Protein AF-A0A2V3IGH1-F1 (afdb_monomer)

Radius of gyration: 27.24 Å; Cα contacts (8 Å, |Δi|>4): 738; chains: 1; bounding box: 98×68×63 Å

Sequence (362 aa):
MTSRFFLVTVLAVISTVAFGRTQSPPACQIKHVCYILDQSGSINDNEYDLEQNFVKKIARIIESTSVTDPFNSAVAFSRNVRIIQLPTNNLKTFEDAVSEEERFRSTTRISLGLSECQRILEGKQGSRTMVLLTDGVPDSDDLSQTINAAEDIKNAGIGIVAVGIGISKGKGVDLLRQLVREPEFYIDTRFDDLDSKIQVVAN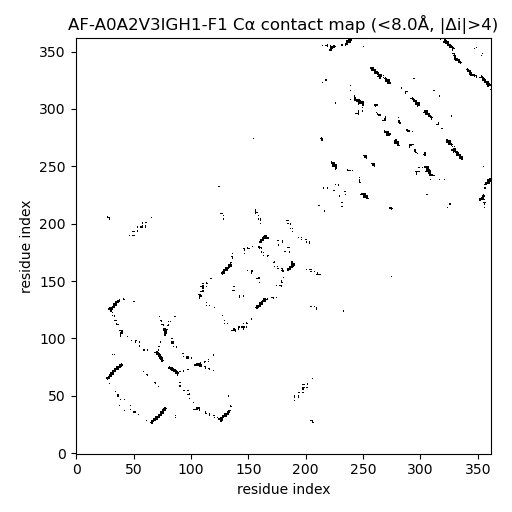AICNITLVKTECEKAYNKCLFKFSGIDDFNNAIFSIAGEPDKSMTPQVVPKATTYSLGTLNTNNVVPEFIEENQVSLITEFGSQRFTPTHFKPYWISEERGSGVGHQTFQGNQLELANDKCVRLYFTSFQEISQNGQVVNRNNVPTSEHKCVVFRTKLQ

Nearest PDB structures (foldseek):
  8ft6-assembly1_A  TM=8.959E-01  e=8.921E-11  Homo sapiens
  6tnj-assembly1_A  TM=8.182E-01  e=2.459E-08  Porphyromonas gingivalis ATCC 33277
  6to1-assembly1_A  TM=4.123E-01  e=7.927E-08  Porphyromonas gingivalis ATCC 33277
  9fa7-assembly1_B  TM=3.805E-01  e=1.663E-06  Homo sapiens
  6sn1-assembly1_B  TM=3.917E-01  e=4.499E-06  Homo sapiens

pLDDT: mean 87.92, std 14.76, range [33.81, 98.75]

Organism: NCBI:txid448386

Structure (mmCIF, N/CA/C/O backbone):
data_AF-A0A2V3IGH1-F1
#
_entry.id   AF-A0A2V3IGH1-F1
#
loop_
_atom_site.group_PDB
_atom_site.id
_atom_site.type_symbol
_atom_site.label_atom_id
_atom_site.label_alt_id
_atom_site.label_comp_id
_atom_site.label_asym_id
_atom_site.label_entity_id
_atom_site.label_seq_id
_atom_site.pdbx_PDB_ins_code
_atom_site.Cartn_x
_atom_site.Cartn_y
_atom_site.Cartn_z
_atom_site.occupancy
_atom_site.B_iso_or_equiv
_atom_site.auth_seq_id
_atom_site.auth_comp_id
_atom_site.auth_asym_id
_atom_site.auth_atom_id
_atom_site.pdbx_PDB_model_num
ATOM 1 N N . MET A 1 1 ? -73.323 -50.634 -9.663 1.00 40.25 1 MET A N 1
ATOM 2 C CA . MET A 1 1 ? -72.066 -50.452 -10.420 1.00 40.25 1 MET A CA 1
ATOM 3 C C . MET A 1 1 ? -71.207 -49.449 -9.677 1.00 40.25 1 MET A C 1
ATOM 5 O O . MET A 1 1 ? -71.665 -48.361 -9.366 1.00 40.25 1 MET A O 1
ATOM 9 N N . THR A 1 2 ? -70.025 -49.896 -9.281 1.00 41.62 2 THR A N 1
ATOM 10 C CA . THR A 1 2 ? -69.049 -49.233 -8.412 1.00 41.62 2 THR A CA 1
ATOM 11 C C . THR A 1 2 ? -68.350 -48.074 -9.118 1.00 41.62 2 THR A C 1
ATOM 13 O O . THR A 1 2 ? -67.784 -48.289 -10.185 1.00 41.62 2 THR A O 1
ATOM 16 N N . SER A 1 3 ? -68.293 -46.892 -8.502 1.00 34.91 3 SER A N 1
ATOM 17 C CA . SER A 1 3 ? -67.330 -45.854 -8.888 1.00 34.91 3 SER A CA 1
ATOM 18 C C . SER A 1 3 ? -66.586 -45.376 -7.646 1.00 34.91 3 SER A C 1
ATOM 20 O O . SER A 1 3 ? -67.160 -44.753 -6.755 1.00 34.91 3 SER A O 1
ATOM 22 N N . ARG A 1 4 ? -65.314 -45.773 -7.553 1.00 43.72 4 ARG A N 1
ATOM 23 C CA . ARG A 1 4 ? -64.369 -45.341 -6.522 1.00 43.72 4 ARG A CA 1
ATOM 24 C C . ARG A 1 4 ? -63.860 -43.950 -6.900 1.00 43.72 4 ARG A C 1
ATOM 26 O O . ARG A 1 4 ? -63.189 -43.813 -7.917 1.00 43.72 4 ARG A O 1
ATOM 33 N N . PHE A 1 5 ? -64.123 -42.948 -6.069 1.00 39.41 5 PHE A N 1
ATOM 34 C CA . PHE A 1 5 ? -63.413 -41.672 -6.126 1.00 39.41 5 PHE A CA 1
ATOM 35 C C . PHE A 1 5 ? -62.038 -41.843 -5.468 1.00 39.41 5 PHE A C 1
ATOM 37 O O . PHE A 1 5 ? -61.940 -41.995 -4.253 1.00 39.41 5 PHE A O 1
ATOM 44 N N . PHE A 1 6 ? -60.978 -41.852 -6.276 1.00 39.66 6 PHE A N 1
ATOM 45 C CA . PHE A 1 6 ? -59.604 -41.683 -5.807 1.00 39.66 6 PHE A CA 1
ATOM 46 C C . PHE A 1 6 ? -59.298 -40.183 -5.775 1.00 39.66 6 PHE A C 1
ATOM 48 O O . PHE A 1 6 ? -59.268 -39.531 -6.816 1.00 39.66 6 PHE A O 1
ATOM 55 N N . LEU A 1 7 ? -59.086 -39.634 -4.580 1.00 38.12 7 LEU A N 1
ATOM 56 C CA . LEU A 1 7 ? -58.575 -38.280 -4.394 1.00 38.12 7 LEU A CA 1
ATOM 57 C C . LEU A 1 7 ? -57.043 -38.350 -4.493 1.00 38.12 7 LEU A C 1
ATOM 59 O O . LEU A 1 7 ? -56.389 -38.868 -3.591 1.00 38.12 7 LEU A O 1
ATOM 63 N N . VAL A 1 8 ? -56.469 -37.885 -5.603 1.00 39.66 8 VAL A N 1
ATOM 64 C CA . VAL A 1 8 ? -55.014 -37.743 -5.753 1.00 39.66 8 VAL A CA 1
ATOM 65 C C . VAL A 1 8 ? -54.634 -36.341 -5.286 1.00 39.66 8 VAL A C 1
ATOM 67 O O . VAL A 1 8 ? -54.923 -35.353 -5.956 1.00 39.66 8 VAL A O 1
ATOM 70 N N . THR A 1 9 ? -54.003 -36.241 -4.120 1.00 42.44 9 THR A N 1
ATOM 71 C CA . THR A 1 9 ? -53.365 -35.013 -3.642 1.00 42.44 9 THR A CA 1
ATOM 72 C C . THR A 1 9 ? -52.023 -34.834 -4.352 1.00 42.44 9 THR A C 1
ATOM 74 O O . THR A 1 9 ? -51.072 -35.576 -4.117 1.00 42.44 9 THR A O 1
ATOM 77 N N . VAL A 1 10 ? -51.933 -33.842 -5.239 1.00 42.16 10 VAL A N 1
ATOM 78 C CA . VAL A 1 10 ? -50.667 -33.426 -5.856 1.00 42.16 10 VAL A CA 1
ATOM 79 C C . VAL A 1 10 ? -49.940 -32.501 -4.879 1.00 42.16 10 VAL A C 1
ATOM 81 O O . VAL A 1 10 ? -50.314 -31.344 -4.707 1.00 42.16 10 VAL A O 1
ATOM 84 N N . LEU A 1 11 ? -48.908 -33.018 -4.211 1.00 39.06 11 LEU A N 1
ATOM 85 C CA . LEU A 1 11 ? -47.950 -32.221 -3.443 1.00 39.06 11 LEU A CA 1
ATOM 86 C C . LEU A 1 11 ? -46.959 -31.570 -4.417 1.00 39.06 11 LEU A C 1
ATOM 88 O O . LEU A 1 11 ? -46.078 -32.235 -4.959 1.00 39.06 11 LEU A O 1
ATOM 92 N N . ALA A 1 12 ? -47.111 -30.267 -4.650 1.00 40.66 12 ALA A N 1
ATOM 93 C CA . ALA A 1 12 ? -46.126 -29.477 -5.377 1.00 40.66 12 ALA A CA 1
ATOM 94 C C . ALA A 1 12 ? -44.876 -29.286 -4.501 1.00 40.66 12 ALA A C 1
ATOM 96 O O . ALA A 1 12 ? -44.897 -28.550 -3.516 1.00 40.66 12 ALA A O 1
ATOM 97 N N . VAL A 1 13 ? -43.779 -29.953 -4.861 1.00 43.31 13 VAL A N 1
ATOM 98 C CA . VAL A 1 13 ? -42.453 -29.694 -4.288 1.00 43.31 13 VAL A CA 1
ATOM 99 C C . VAL A 1 13 ? -41.926 -28.408 -4.923 1.00 43.31 13 VAL A C 1
ATOM 101 O O . VAL A 1 13 ? -41.425 -28.417 -6.045 1.00 43.31 13 VAL A O 1
ATOM 104 N N . ILE A 1 14 ? -42.070 -27.282 -4.225 1.00 46.97 14 ILE A N 1
ATOM 105 C CA . ILE A 1 14 ? -41.434 -26.023 -4.623 1.00 46.97 14 ILE A CA 1
ATOM 106 C C . ILE A 1 14 ? -39.951 -26.149 -4.273 1.00 46.97 14 ILE A C 1
ATOM 108 O O . ILE A 1 14 ? -39.548 -25.969 -3.126 1.00 46.97 14 ILE A O 1
ATOM 112 N N . SER A 1 15 ? -39.135 -26.505 -5.264 1.00 41.97 15 SER A N 1
ATOM 113 C CA . SER A 1 15 ? -37.682 -26.434 -5.147 1.00 41.97 15 SER A CA 1
ATOM 114 C C . SER A 1 15 ? -37.286 -24.958 -5.134 1.00 41.97 15 SER A C 1
ATOM 116 O O . SER A 1 15 ? -37.306 -24.281 -6.163 1.00 41.97 15 SER A O 1
ATOM 118 N N . THR A 1 16 ? -36.994 -24.423 -3.950 1.00 41.31 16 THR A N 1
ATOM 119 C CA . THR A 1 16 ? -36.406 -23.092 -3.805 1.00 41.31 16 THR A CA 1
ATOM 120 C C . THR A 1 16 ? -34.982 -23.144 -4.339 1.00 41.31 16 THR A C 1
ATOM 122 O O . THR A 1 16 ? -34.047 -23.493 -3.617 1.00 41.31 16 THR A O 1
ATOM 125 N N . VAL A 1 17 ? -34.809 -22.808 -5.616 1.00 44.84 17 VAL A N 1
ATOM 126 C CA . VAL A 1 17 ? -33.493 -22.474 -6.157 1.00 44.84 17 VAL A CA 1
ATOM 127 C C . VAL A 1 17 ? -33.078 -21.179 -5.470 1.00 44.84 17 VAL A C 1
ATOM 129 O O . VAL A 1 17 ? -33.572 -20.098 -5.789 1.00 44.84 17 VAL A O 1
ATOM 132 N N . ALA A 1 18 ? -32.225 -21.296 -4.454 1.00 44.47 18 ALA A N 1
ATOM 133 C CA . ALA A 1 18 ? -31.569 -20.150 -3.859 1.00 44.47 18 ALA A CA 1
ATOM 134 C C . ALA A 1 18 ? -30.714 -19.505 -4.955 1.00 44.47 18 ALA A C 1
ATOM 136 O O . ALA A 1 18 ? -29.662 -20.026 -5.322 1.00 44.47 18 ALA A O 1
ATOM 137 N N . PHE A 1 19 ? -31.190 -18.388 -5.508 1.00 41.62 19 PHE A N 1
ATOM 138 C CA . PHE A 1 19 ? -30.366 -17.494 -6.307 1.00 41.62 19 PHE A CA 1
ATOM 139 C C . PHE A 1 19 ? -29.238 -16.998 -5.403 1.00 41.62 19 PHE A C 1
ATOM 141 O O . PHE A 1 19 ? -29.406 -16.059 -4.620 1.00 41.62 19 PHE A O 1
ATOM 148 N N . GLY A 1 20 ? -28.088 -17.669 -5.474 1.00 37.72 20 GLY A N 1
ATOM 149 C CA . GLY A 1 20 ? -26.845 -17.128 -4.959 1.00 37.72 20 GLY A CA 1
ATOM 150 C C . GLY A 1 20 ? -26.645 -15.771 -5.617 1.00 37.72 20 GLY A C 1
ATOM 151 O O . GLY A 1 20 ? -26.592 -15.679 -6.842 1.00 37.72 20 GLY A O 1
ATOM 152 N N . ARG A 1 21 ? -26.595 -14.706 -4.812 1.00 36.44 21 ARG A N 1
ATOM 153 C CA . ARG A 1 21 ? -26.155 -13.394 -5.286 1.00 36.44 21 ARG A CA 1
ATOM 154 C C . ARG A 1 21 ? -24.773 -13.600 -5.896 1.00 36.44 21 ARG A C 1
ATOM 156 O O . ARG A 1 21 ? -23.818 -13.842 -5.162 1.00 36.44 21 ARG A O 1
ATOM 163 N N . THR A 1 22 ? -24.668 -13.530 -7.217 1.00 34.06 22 THR A N 1
ATOM 164 C CA . THR A 1 22 ? -23.383 -13.363 -7.889 1.00 34.06 22 THR A CA 1
ATOM 165 C C . THR A 1 22 ? -22.824 -12.042 -7.382 1.00 34.06 22 THR A C 1
ATOM 167 O O . THR A 1 22 ? -23.315 -10.979 -7.766 1.00 34.06 22 THR A O 1
ATOM 170 N N . GLN A 1 23 ? -21.880 -12.090 -6.438 1.00 33.81 23 GLN A N 1
ATOM 171 C CA . GLN A 1 23 ? -21.095 -10.911 -6.097 1.00 33.81 23 GLN A CA 1
ATOM 172 C C . GLN A 1 23 ? -20.438 -10.463 -7.401 1.00 33.81 23 GLN A C 1
ATOM 174 O O . GLN A 1 23 ? -19.703 -11.236 -8.016 1.00 33.81 23 GLN A O 1
ATOM 179 N N . SER A 1 24 ? -20.779 -9.260 -7.869 1.0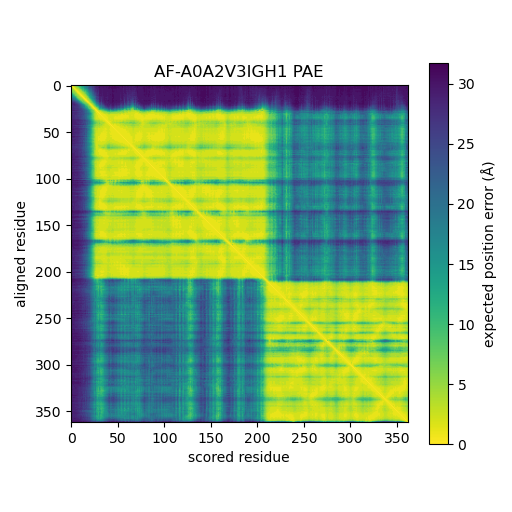0 38.62 24 SER A N 1
ATOM 180 C CA . SER A 1 24 ? -20.057 -8.650 -8.979 1.00 38.62 24 SER A CA 1
ATOM 181 C C . SER A 1 24 ? -18.571 -8.627 -8.614 1.00 38.62 24 SER A C 1
ATOM 183 O O . SER A 1 24 ? -18.265 -8.402 -7.435 1.00 38.62 24 SER A O 1
ATOM 185 N N . PRO A 1 25 ? -17.654 -8.825 -9.576 1.00 48.41 25 PRO A N 1
ATOM 186 C CA . PRO A 1 25 ? -16.239 -8.599 -9.324 1.00 48.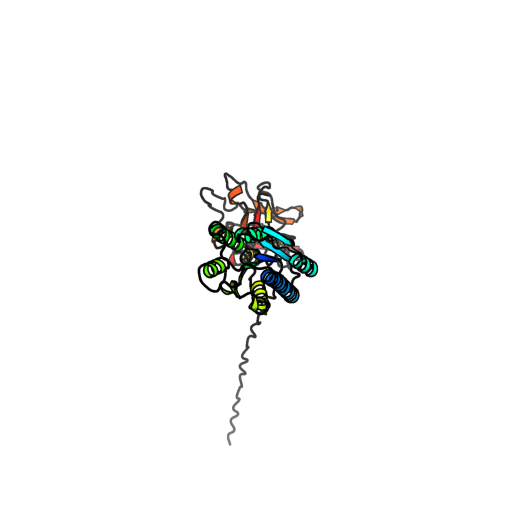41 25 PRO A CA 1
ATOM 187 C C . PRO A 1 25 ? -16.068 -7.242 -8.628 1.00 48.41 25 PRO A C 1
ATOM 189 O O . PRO A 1 25 ? -16.781 -6.296 -8.993 1.00 48.41 25 PRO A O 1
ATOM 192 N N . PRO A 1 26 ? -15.210 -7.134 -7.599 1.00 57.78 26 PRO A N 1
ATOM 193 C CA . PRO A 1 26 ? -14.944 -5.845 -6.985 1.00 57.78 26 PRO A CA 1
ATOM 194 C C . PRO A 1 26 ? -14.538 -4.863 -8.084 1.00 57.78 26 PRO A C 1
ATOM 196 O O . PRO A 1 26 ? -13.714 -5.179 -8.939 1.00 57.78 26 PRO A O 1
ATOM 199 N N . ALA A 1 27 ? -15.188 -3.701 -8.103 1.00 71.25 27 ALA A N 1
ATOM 200 C CA . ALA A 1 27 ? -14.903 -2.679 -9.094 1.00 71.25 27 ALA A CA 1
ATOM 201 C C . ALA A 1 27 ? -13.424 -2.271 -9.019 1.00 71.25 27 ALA A C 1
ATOM 203 O O . ALA A 1 27 ? -12.852 -2.224 -7.929 1.00 71.25 27 ALA A O 1
ATOM 204 N N . CYS A 1 28 ? -12.822 -1.971 -10.169 1.00 82.19 28 CYS A N 1
ATOM 205 C CA . CYS A 1 28 ? -11.419 -1.592 -10.273 1.00 82.19 28 CYS A CA 1
ATOM 206 C C . CYS A 1 28 ? -11.140 -0.305 -9.484 1.00 82.19 28 CYS A C 1
ATOM 208 O O . CYS A 1 28 ? -11.511 0.778 -9.928 1.00 82.19 28 CYS A O 1
ATOM 210 N N . GLN A 1 29 ? -10.537 -0.397 -8.300 1.00 84.69 29 GLN A N 1
ATOM 211 C CA . GLN A 1 29 ? -10.253 0.761 -7.445 1.00 84.69 29 GLN A CA 1
ATOM 212 C C . GLN A 1 29 ? -8.763 1.087 -7.504 1.00 84.69 29 GLN A C 1
ATOM 214 O O . GLN A 1 29 ? -7.978 0.551 -6.719 1.00 84.69 29 GLN A O 1
ATOM 219 N N . ILE A 1 30 ? -8.367 1.960 -8.434 1.00 87.62 30 ILE A N 1
ATOM 220 C CA . ILE A 1 30 ? -6.976 2.392 -8.617 1.00 87.62 30 ILE A CA 1
ATOM 221 C C . ILE A 1 30 ? -6.822 3.823 -8.090 1.00 87.62 30 ILE A C 1
ATOM 223 O O . ILE A 1 30 ? -7.448 4.750 -8.608 1.00 87.62 30 ILE A O 1
ATOM 227 N N . LYS A 1 31 ? -5.997 4.014 -7.051 1.00 91.12 31 LYS A N 1
ATOM 228 C CA . LYS A 1 31 ? -5.846 5.308 -6.373 1.00 91.12 31 LYS A CA 1
ATOM 229 C C . LYS A 1 31 ? -4.485 5.959 -6.567 1.00 91.12 31 LYS A C 1
ATOM 231 O O . LYS A 1 31 ? -4.447 7.159 -6.820 1.00 91.12 31 LYS A O 1
ATOM 236 N N . HIS A 1 32 ? -3.395 5.206 -6.476 1.00 95.00 32 HIS A N 1
ATOM 237 C CA . HIS A 1 32 ? -2.038 5.719 -6.637 1.00 95.00 32 HIS A CA 1
ATOM 238 C C . HIS A 1 32 ? -1.189 4.760 -7.473 1.00 95.00 32 HIS A C 1
ATOM 240 O O . HIS A 1 32 ? -1.019 3.595 -7.107 1.00 95.00 32 HIS A O 1
ATOM 246 N N . VAL A 1 33 ? -0.626 5.267 -8.571 1.00 97.69 33 VAL A N 1
ATOM 247 C CA . VAL A 1 33 ? 0.261 4.512 -9.463 1.00 97.69 33 VAL A CA 1
ATOM 248 C C . VAL A 1 33 ? 1.563 5.280 -9.662 1.00 97.69 33 VAL A C 1
ATOM 250 O O . VAL A 1 33 ? 1.541 6.444 -10.059 1.00 97.69 33 VAL A O 1
ATOM 253 N N . CYS A 1 34 ? 2.694 4.631 -9.383 1.00 98.69 34 CYS A N 1
ATOM 254 C CA . CYS A 1 34 ? 4.027 5.174 -9.619 1.00 98.69 34 CYS A CA 1
ATOM 255 C C . CYS A 1 34 ? 4.742 4.375 -10.713 1.00 98.69 34 CYS A C 1
ATOM 257 O O . CYS A 1 34 ? 5.035 3.195 -10.528 1.00 98.69 34 CYS A O 1
ATOM 259 N N . TYR A 1 35 ? 5.002 5.001 -11.858 1.00 98.75 35 TYR A N 1
ATOM 260 C CA . TYR A 1 35 ? 5.720 4.384 -12.973 1.00 98.75 35 TYR A CA 1
ATOM 261 C C . TYR A 1 35 ? 7.224 4.604 -12.812 1.00 98.75 35 TYR A C 1
ATOM 263 O O . TYR A 1 35 ? 7.660 5.713 -12.512 1.00 98.75 35 TYR A O 1
ATOM 271 N N . ILE A 1 36 ? 8.012 3.555 -13.013 1.00 98.56 36 ILE A N 1
ATOM 272 C CA . ILE A 1 36 ? 9.469 3.562 -12.895 1.00 98.56 36 ILE A CA 1
ATOM 273 C C . ILE A 1 36 ? 10.022 3.230 -14.279 1.00 98.56 36 ILE A C 1
ATOM 275 O O . ILE A 1 36 ? 9.901 2.090 -14.726 1.00 98.56 36 ILE A O 1
ATOM 279 N N . LEU A 1 37 ? 10.561 4.238 -14.963 1.00 97.75 37 LEU A N 1
ATOM 280 C CA . LEU A 1 37 ? 11.068 4.131 -16.330 1.00 97.75 37 LEU A CA 1
ATOM 281 C C . LEU A 1 37 ? 12.579 3.905 -16.314 1.00 97.75 37 LEU A C 1
ATOM 283 O O . LEU A 1 37 ? 13.306 4.587 -15.580 1.00 97.75 37 LEU A O 1
ATOM 287 N N . ASP A 1 38 ? 13.045 2.982 -17.145 1.00 94.38 38 ASP A N 1
ATOM 288 C CA . ASP A 1 38 ? 14.462 2.678 -17.274 1.00 94.38 38 ASP A CA 1
ATOM 289 C C . ASP A 1 38 ? 15.099 3.634 -18.289 1.00 94.38 38 ASP A C 1
ATOM 291 O O . ASP A 1 38 ? 14.625 3.842 -19.404 1.00 94.38 38 ASP A O 1
ATOM 295 N N . GLN A 1 39 ? 16.185 4.279 -17.883 1.00 93.31 39 GLN A N 1
ATOM 296 C CA . GLN A 1 39 ? 16.995 5.126 -18.752 1.00 93.31 39 GLN A CA 1
ATOM 297 C C . GLN A 1 39 ? 18.447 4.649 -18.817 1.00 93.31 39 GLN A C 1
ATOM 299 O O . GLN A 1 39 ? 19.366 5.444 -19.059 1.00 93.31 39 GLN A O 1
ATOM 304 N N . SER A 1 40 ? 18.682 3.363 -18.581 1.00 89.44 40 SER A N 1
ATOM 305 C CA . SER A 1 40 ? 19.986 2.732 -18.725 1.00 89.44 40 SER A CA 1
ATOM 306 C C . SER A 1 40 ? 20.571 2.930 -20.130 1.00 89.44 40 SER A C 1
ATOM 308 O O . SER A 1 40 ? 19.904 3.313 -21.100 1.00 89.44 40 SER A O 1
ATOM 310 N N . GLY A 1 41 ? 21.883 2.719 -20.239 1.00 86.88 41 GLY A N 1
ATOM 311 C CA . GLY A 1 41 ? 22.613 2.897 -21.490 1.00 86.88 41 GLY A CA 1
ATOM 312 C C . GLY A 1 41 ? 22.240 1.910 -22.604 1.00 86.88 41 GLY A C 1
ATOM 313 O O . GLY A 1 41 ? 22.581 2.194 -23.753 1.00 86.88 41 GLY A O 1
ATOM 314 N N . SER A 1 42 ? 21.571 0.790 -22.298 1.00 86.75 42 SER A N 1
ATOM 315 C CA . SER A 1 42 ? 21.140 -0.211 -23.290 1.00 86.75 42 SER A CA 1
ATOM 316 C C . SER A 1 42 ? 19.934 0.240 -24.111 1.00 86.75 42 SER A C 1
ATOM 318 O O . SER A 1 42 ? 19.837 -0.125 -25.279 1.00 86.75 42 SER A O 1
ATOM 320 N N . ILE A 1 43 ? 19.097 1.109 -23.548 1.00 88.69 43 ILE A N 1
ATOM 321 C CA . ILE A 1 43 ? 17.927 1.673 -24.218 1.00 88.69 43 ILE A CA 1
ATOM 322 C C . ILE A 1 43 ? 18.388 2.781 -25.184 1.00 88.69 43 ILE A C 1
ATOM 324 O O . ILE A 1 43 ? 19.236 3.621 -24.853 1.00 88.69 43 ILE A O 1
ATOM 328 N N . ASN A 1 44 ? 17.860 2.836 -26.403 1.00 90.56 44 ASN A N 1
ATOM 329 C CA . ASN A 1 44 ? 18.082 3.948 -27.339 1.00 90.56 44 ASN A CA 1
ATOM 330 C C . ASN A 1 44 ? 16.945 4.989 -27.285 1.00 90.56 44 ASN A C 1
ATOM 332 O O . ASN A 1 44 ? 15.974 4.814 -26.562 1.00 90.56 44 ASN A O 1
ATOM 336 N N . ASP A 1 45 ? 17.094 6.132 -27.962 1.00 91.69 45 ASP A N 1
ATOM 337 C CA . ASP A 1 45 ? 16.118 7.231 -27.825 1.00 91.69 45 ASP A CA 1
ATOM 338 C C . ASP A 1 45 ? 14.735 6.843 -28.356 1.00 91.69 45 ASP A C 1
ATOM 340 O O . ASP A 1 45 ? 13.740 7.096 -27.689 1.00 91.69 45 ASP A O 1
ATOM 344 N N . ASN A 1 46 ? 14.675 6.110 -29.471 1.00 93.88 46 ASN A N 1
ATOM 345 C CA . ASN A 1 46 ? 13.406 5.612 -30.002 1.00 93.88 46 ASN A CA 1
ATOM 346 C C . ASN A 1 46 ? 12.757 4.597 -29.048 1.00 93.88 46 ASN A C 1
ATOM 348 O O . ASN A 1 46 ? 11.542 4.573 -28.902 1.00 93.88 46 ASN A O 1
ATOM 352 N N . GLU A 1 47 ? 13.553 3.735 -28.412 1.00 94.69 47 GLU A N 1
ATOM 353 C CA . GLU A 1 47 ? 13.057 2.774 -27.418 1.00 94.69 47 GLU A CA 1
ATOM 354 C C . GLU A 1 47 ? 12.503 3.480 -26.179 1.00 94.69 47 GLU A C 1
ATOM 356 O O . GLU A 1 47 ? 11.439 3.111 -25.687 1.00 94.69 47 GLU A O 1
ATOM 361 N N . TYR A 1 48 ? 13.156 4.547 -25.725 1.00 95.38 48 TYR A N 1
ATOM 362 C CA . TYR A 1 48 ? 12.656 5.344 -24.611 1.00 95.38 48 TYR A CA 1
ATOM 363 C C . TYR A 1 48 ? 11.363 6.095 -24.953 1.00 95.38 48 TYR A C 1
ATOM 365 O O . TYR A 1 48 ? 10.432 6.106 -24.146 1.00 95.38 48 TYR A O 1
ATOM 373 N N . ASP A 1 49 ? 11.250 6.637 -26.170 1.00 96.12 49 ASP A N 1
ATOM 374 C CA . ASP A 1 49 ? 9.998 7.227 -26.660 1.00 96.12 49 ASP A CA 1
ATOM 375 C C . ASP A 1 49 ? 8.854 6.195 -26.634 1.00 96.12 49 ASP A C 1
ATOM 377 O O . ASP A 1 49 ? 7.696 6.523 -26.341 1.00 96.12 49 ASP A O 1
ATOM 381 N N . LEU A 1 50 ? 9.155 4.921 -26.922 1.00 97.19 50 LEU A N 1
ATOM 382 C CA . LEU A 1 50 ? 8.185 3.831 -26.812 1.00 97.19 50 LEU A CA 1
ATOM 383 C C . LEU A 1 50 ? 7.797 3.557 -25.350 1.00 97.19 50 LEU A C 1
ATOM 385 O O . LEU A 1 50 ? 6.604 3.391 -25.087 1.00 97.19 50 LEU A O 1
ATOM 389 N N . GLU A 1 51 ? 8.734 3.580 -24.396 1.00 95.88 51 GLU A N 1
ATOM 390 C CA . GLU A 1 51 ? 8.419 3.459 -22.960 1.00 95.88 51 GLU A CA 1
ATOM 391 C C . GLU A 1 51 ? 7.526 4.598 -22.462 1.00 95.88 51 GLU A C 1
ATOM 393 O O . GLU A 1 51 ? 6.493 4.353 -21.829 1.00 95.88 51 GLU A O 1
ATOM 398 N N . GLN A 1 52 ? 7.876 5.846 -22.790 1.00 98.00 52 GLN A N 1
ATOM 399 C CA . GLN A 1 52 ? 7.084 7.024 -22.433 1.00 98.00 52 GLN A CA 1
ATOM 400 C C . GLN A 1 52 ? 5.661 6.907 -22.989 1.00 98.00 52 GLN A C 1
ATOM 402 O O . GLN A 1 52 ? 4.674 7.136 -22.285 1.00 98.00 52 GLN A O 1
ATOM 407 N N . ASN A 1 53 ? 5.526 6.519 -24.260 1.00 98.38 53 ASN A N 1
ATOM 408 C CA . ASN A 1 53 ? 4.219 6.331 -24.885 1.00 98.38 53 ASN A CA 1
ATOM 409 C C . ASN A 1 53 ? 3.428 5.180 -24.259 1.00 98.38 53 ASN A C 1
ATOM 411 O O . ASN A 1 53 ? 2.215 5.311 -24.076 1.00 98.38 53 ASN A O 1
ATOM 415 N N . PHE A 1 54 ? 4.095 4.089 -23.895 1.00 98.50 54 PHE A N 1
ATOM 416 C CA . PHE A 1 54 ? 3.479 2.954 -23.223 1.00 98.50 54 PHE A CA 1
ATOM 417 C C . PHE A 1 54 ? 2.910 3.348 -21.852 1.00 98.50 54 PHE A C 1
ATOM 419 O O . PHE A 1 54 ? 1.727 3.11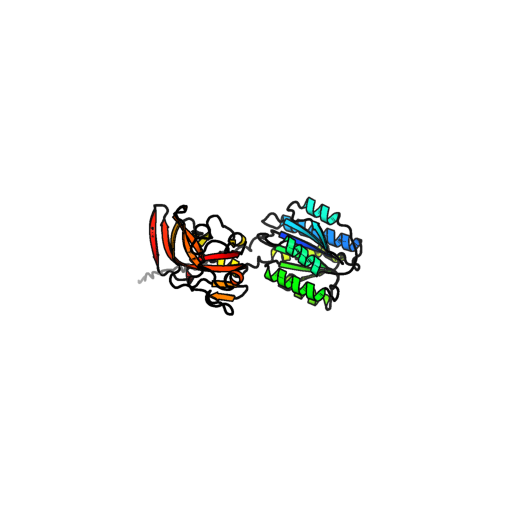0 -21.592 1.00 98.50 54 PHE A O 1
ATOM 426 N N . VAL A 1 55 ? 3.689 4.051 -21.023 1.00 98.38 55 VAL A N 1
ATOM 427 C CA . VAL A 1 55 ? 3.255 4.557 -19.708 1.00 98.38 55 VAL A CA 1
ATOM 428 C C . VAL A 1 55 ? 2.060 5.506 -19.828 1.00 98.38 55 VAL A C 1
ATOM 430 O O . VAL A 1 55 ? 1.065 5.335 -19.120 1.00 98.38 55 VAL A O 1
ATOM 433 N N . LYS A 1 56 ? 2.094 6.459 -20.769 1.00 98.69 56 LYS A N 1
ATOM 434 C CA . LYS A 1 56 ? 0.964 7.375 -21.016 1.00 98.69 56 LYS A CA 1
ATOM 435 C C . LYS A 1 56 ? -0.307 6.624 -21.418 1.00 98.69 56 LYS A C 1
ATOM 437 O O . LYS A 1 56 ? -1.393 6.920 -20.921 1.00 98.69 56 LYS A O 1
ATOM 442 N N . LYS A 1 57 ? -0.194 5.621 -22.295 1.00 98.56 57 LYS A N 1
ATOM 443 C CA . LYS A 1 57 ? -1.348 4.810 -22.713 1.00 98.56 57 LYS A CA 1
ATOM 444 C C . LYS A 1 57 ? -1.907 3.965 -21.563 1.00 98.56 57 LYS A C 1
ATOM 446 O O . LYS A 1 57 ? -3.126 3.862 -21.454 1.00 98.56 57 LYS A O 1
ATOM 451 N N . ILE A 1 58 ? -1.061 3.414 -20.689 1.00 98.25 58 ILE A N 1
ATOM 452 C CA . ILE A 1 58 ? -1.518 2.726 -19.471 1.00 98.25 58 ILE A CA 1
ATOM 453 C C . ILE A 1 58 ? -2.290 3.696 -18.567 1.00 98.25 58 ILE A C 1
ATOM 455 O O . ILE A 1 58 ? -3.404 3.371 -18.156 1.00 98.25 58 ILE A O 1
ATOM 459 N N . ALA A 1 59 ? -1.754 4.895 -18.318 1.00 97.88 59 ALA A N 1
ATOM 460 C CA . ALA A 1 59 ? -2.408 5.904 -17.483 1.00 97.88 59 ALA A CA 1
ATOM 461 C C . ALA A 1 59 ? -3.808 6.282 -18.007 1.00 97.88 59 ALA A C 1
ATOM 463 O O . ALA A 1 59 ? -4.755 6.329 -17.223 1.00 97.88 59 ALA A O 1
ATOM 464 N N . ARG A 1 60 ? -3.973 6.427 -19.332 1.00 97.69 60 ARG A N 1
ATOM 465 C CA . ARG A 1 60 ? -5.287 6.628 -19.981 1.00 97.69 60 ARG A CA 1
ATOM 466 C C . ARG A 1 60 ? -6.269 5.491 -19.698 1.00 97.69 60 ARG A C 1
ATOM 468 O O . ARG A 1 60 ? -7.425 5.741 -19.359 1.00 97.69 60 ARG A O 1
ATOM 475 N N . ILE A 1 61 ? -5.829 4.236 -19.843 1.00 96.00 61 ILE A N 1
ATOM 476 C CA . ILE A 1 61 ? -6.693 3.080 -19.567 1.00 96.00 61 ILE A CA 1
ATOM 477 C C . ILE A 1 61 ? -7.098 3.061 -18.092 1.00 96.00 61 ILE A C 1
ATOM 479 O O . ILE A 1 61 ? -8.277 2.866 -17.797 1.00 96.00 61 ILE A O 1
ATOM 483 N N . ILE A 1 62 ? -6.160 3.312 -17.178 1.00 93.69 62 ILE A N 1
ATOM 484 C CA . ILE A 1 62 ? -6.423 3.349 -15.735 1.00 93.69 62 ILE A CA 1
ATOM 485 C C . ILE A 1 62 ? -7.447 4.424 -15.379 1.00 93.69 62 ILE A C 1
ATOM 487 O O . ILE A 1 62 ? -8.401 4.115 -14.670 1.00 93.69 62 ILE A O 1
ATOM 491 N N . GLU A 1 63 ? -7.294 5.646 -15.888 1.00 93.25 63 GLU A N 1
ATOM 492 C CA . GLU A 1 63 ? -8.246 6.735 -15.640 1.00 93.25 63 GLU A CA 1
ATOM 493 C C . GLU A 1 63 ? -9.652 6.388 -16.148 1.00 93.25 63 GLU A C 1
ATOM 495 O O . GLU A 1 63 ? -10.638 6.650 -15.467 1.00 93.25 63 GLU A O 1
ATOM 500 N N . SER A 1 64 ? -9.752 5.720 -17.303 1.00 91.19 64 SER A N 1
ATOM 501 C CA . SER A 1 64 ? -11.047 5.300 -17.858 1.00 91.19 64 SER A CA 1
ATOM 502 C C . SER A 1 64 ? -11.683 4.086 -17.162 1.00 91.19 64 SER A C 1
ATOM 504 O O . SER A 1 64 ? -12.900 3.918 -17.216 1.00 91.19 64 SER A O 1
ATOM 506 N N . THR A 1 65 ? -10.876 3.222 -16.536 1.00 87.00 65 THR A N 1
ATOM 507 C CA . THR A 1 65 ? -11.325 1.934 -15.967 1.00 87.00 65 THR A CA 1
ATOM 508 C C . THR A 1 65 ? -11.560 2.013 -14.461 1.00 87.00 65 THR A C 1
ATOM 510 O O . THR A 1 65 ? -12.400 1.292 -13.917 1.00 87.00 65 THR A O 1
ATOM 513 N N . SER A 1 66 ? -10.801 2.859 -13.769 1.00 87.25 66 SER A N 1
ATOM 514 C CA . SER A 1 66 ? -10.882 3.006 -12.324 1.00 87.25 66 SER A CA 1
ATOM 515 C C . SER A 1 66 ? -12.198 3.663 -11.911 1.00 87.25 66 SER A C 1
ATOM 517 O O . SER A 1 66 ? -12.623 4.659 -12.487 1.00 87.25 66 SER A O 1
ATOM 519 N N . VAL A 1 67 ? -12.831 3.152 -10.853 1.00 85.56 67 VAL A N 1
ATOM 520 C CA . VAL A 1 67 ? -13.999 3.813 -10.238 1.00 85.56 67 VAL A CA 1
ATOM 521 C C . VAL A 1 67 ? -13.612 4.956 -9.297 1.00 85.56 67 VAL A C 1
ATOM 523 O O . VAL A 1 67 ? -14.479 5.628 -8.741 1.00 85.56 67 VAL A O 1
ATOM 526 N N . THR A 1 68 ? -12.313 5.165 -9.089 1.00 84.12 68 THR A N 1
ATOM 527 C CA . THR A 1 68 ? -11.745 6.280 -8.329 1.00 84.12 68 THR A CA 1
ATOM 528 C C . THR A 1 68 ? -10.893 7.155 -9.228 1.00 84.12 68 THR A C 1
ATOM 530 O O . THR A 1 68 ? -10.285 6.643 -10.157 1.00 84.12 68 THR A O 1
ATOM 533 N N . ASP A 1 69 ? -10.774 8.437 -8.883 1.00 90.12 69 ASP A N 1
ATOM 534 C CA . ASP A 1 69 ? -9.844 9.372 -9.525 1.00 90.12 69 ASP A CA 1
ATOM 535 C C . ASP A 1 69 ? -8.377 9.021 -9.166 1.00 90.12 69 ASP A C 1
ATOM 537 O O . ASP A 1 69 ? -8.005 9.183 -7.984 1.00 90.12 69 ASP A O 1
ATOM 541 N N . PRO A 1 70 ? -7.580 8.457 -10.101 1.00 94.25 70 PRO A N 1
ATOM 542 C CA . PRO A 1 70 ? -6.239 7.947 -9.824 1.00 94.25 70 PRO A CA 1
ATOM 543 C C . PRO A 1 70 ? -5.187 9.057 -9.854 1.00 94.25 70 PRO A C 1
ATOM 545 O O . PRO A 1 70 ? -5.132 9.866 -10.775 1.00 94.25 70 PRO A O 1
ATOM 548 N N . PHE A 1 71 ? -4.271 9.038 -8.891 1.00 97.56 71 PHE A N 1
ATOM 549 C CA . PHE A 1 71 ? -3.054 9.839 -8.935 1.00 97.56 71 PHE A CA 1
ATOM 550 C C . PHE A 1 71 ? -1.938 9.060 -9.630 1.00 97.56 71 PHE A C 1
ATOM 552 O O . PHE A 1 71 ? -1.553 7.980 -9.173 1.00 97.56 71 PHE A O 1
ATOM 559 N N . ASN A 1 72 ? -1.382 9.642 -10.686 1.00 98.38 72 ASN A N 1
ATOM 560 C CA . ASN A 1 72 ? -0.236 9.122 -11.417 1.00 98.38 72 ASN A CA 1
ATOM 561 C C . ASN A 1 72 ? 1.028 9.904 -11.026 1.00 98.38 72 ASN A C 1
ATOM 563 O O . ASN A 1 72 ? 1.014 11.132 -10.929 1.00 98.38 72 ASN A O 1
ATOM 567 N N . SER A 1 73 ? 2.123 9.190 -10.802 1.00 98.75 73 SER A N 1
ATOM 568 C CA . SER A 1 73 ? 3.470 9.737 -10.609 1.00 98.75 73 SER A CA 1
ATOM 569 C C . SER A 1 73 ? 4.465 8.928 -11.423 1.00 98.75 73 SER A C 1
ATOM 571 O O . SER A 1 73 ? 4.216 7.756 -11.696 1.00 98.75 73 SER A O 1
ATOM 573 N N . ALA A 1 74 ? 5.593 9.516 -11.798 1.00 98.75 74 ALA A N 1
ATOM 574 C CA . ALA A 1 74 ? 6.630 8.792 -12.518 1.00 98.75 74 ALA A CA 1
ATOM 575 C C . ALA A 1 74 ? 8.027 9.192 -12.049 1.00 98.75 74 ALA A C 1
ATOM 577 O O . ALA A 1 74 ? 8.272 10.344 -11.679 1.00 98.75 74 ALA A O 1
ATOM 578 N N . VAL A 1 75 ? 8.935 8.224 -12.087 1.00 98.62 75 VAL A N 1
ATOM 579 C CA . VAL A 1 75 ? 10.366 8.393 -11.845 1.00 98.62 75 VAL A CA 1
ATOM 580 C C . VAL A 1 75 ? 11.142 7.717 -12.973 1.00 98.62 75 VAL A C 1
ATOM 582 O O . VAL A 1 75 ? 10.693 6.714 -13.524 1.00 98.62 75 VAL A O 1
ATOM 585 N N . ALA A 1 76 ? 12.310 8.251 -13.303 1.00 97.31 76 ALA A N 1
ATOM 586 C CA . ALA A 1 76 ? 13.278 7.620 -14.191 1.00 97.31 76 ALA A CA 1
ATOM 587 C C . ALA A 1 76 ? 14.507 7.195 -13.389 1.00 97.31 76 ALA A C 1
ATOM 589 O O . ALA A 1 76 ? 14.958 7.944 -12.516 1.00 97.31 76 ALA A O 1
ATOM 590 N N . PHE A 1 77 ? 15.082 6.034 -13.697 1.00 95.56 77 PHE A N 1
ATOM 591 C CA . PHE A 1 77 ? 16.325 5.582 -13.076 1.00 95.56 77 PHE A CA 1
ATOM 592 C C . PHE A 1 77 ? 17.394 5.229 -14.115 1.00 95.56 77 PHE A C 1
ATOM 594 O O . PHE A 1 77 ? 17.114 4.763 -15.213 1.00 95.56 77 PHE A O 1
ATOM 601 N N . SER A 1 78 ? 18.649 5.463 -13.744 1.00 91.56 78 SER A N 1
ATOM 602 C CA . SER A 1 78 ? 19.823 4.849 -14.367 1.00 91.56 78 SER A CA 1
ATOM 603 C C . SER A 1 78 ? 20.914 4.714 -13.299 1.00 91.56 78 SER A C 1
ATOM 605 O O . SER A 1 78 ? 20.742 3.945 -12.362 1.00 91.56 78 SER A O 1
ATOM 607 N N . ARG A 1 79 ? 21.978 5.529 -13.333 1.00 91.12 79 ARG A N 1
ATOM 608 C CA . ARG A 1 79 ? 22.930 5.687 -12.213 1.00 91.12 79 ARG A CA 1
ATOM 609 C C . ARG A 1 79 ? 22.334 6.476 -11.045 1.00 91.12 79 ARG A C 1
ATOM 611 O O . ARG A 1 79 ? 22.734 6.275 -9.904 1.00 91.12 79 ARG A O 1
ATOM 618 N N . ASN A 1 80 ? 21.426 7.398 -11.352 1.00 91.88 80 ASN A N 1
ATOM 619 C CA . ASN A 1 80 ? 20.693 8.227 -10.398 1.00 91.88 80 ASN A CA 1
ATOM 620 C C . ASN A 1 80 ? 19.190 8.049 -10.642 1.00 91.88 80 ASN A C 1
ATOM 622 O O . ASN A 1 80 ? 18.800 7.504 -11.674 1.00 91.88 80 ASN A O 1
ATOM 626 N N . VAL A 1 81 ? 18.364 8.560 -9.732 1.00 95.44 81 VAL A N 1
ATOM 627 C CA . VAL A 1 81 ? 16.912 8.656 -9.912 1.00 95.44 81 VAL A CA 1
ATOM 628 C C . VAL A 1 81 ? 16.500 10.107 -10.155 1.00 95.44 81 VAL A C 1
ATOM 630 O O . VAL A 1 81 ? 17.070 11.027 -9.562 1.00 95.44 81 VAL A O 1
ATOM 633 N N . ARG A 1 82 ? 15.519 10.315 -11.033 1.00 97.19 82 ARG A N 1
ATOM 634 C CA . ARG A 1 82 ? 14.842 11.597 -11.249 1.00 97.19 82 ARG A CA 1
ATOM 635 C C . ARG A 1 82 ? 13.348 11.419 -11.058 1.00 97.19 82 ARG A C 1
ATOM 637 O O . ARG A 1 82 ? 12.769 10.460 -11.558 1.00 97.19 82 ARG A O 1
ATOM 644 N N . ILE A 1 83 ? 12.726 12.357 -10.354 1.00 98.38 83 ILE A N 1
ATOM 645 C CA . ILE A 1 83 ? 11.269 12.450 -10.304 1.00 98.38 83 ILE A CA 1
ATOM 646 C C . ILE A 1 83 ? 10.826 13.153 -11.583 1.00 98.38 83 ILE A C 1
ATOM 648 O O . ILE A 1 83 ? 11.132 14.328 -11.758 1.00 98.38 83 ILE A O 1
ATOM 652 N N . ILE A 1 84 ? 10.097 12.442 -12.438 1.00 98.38 84 ILE A N 1
ATOM 653 C CA . ILE A 1 84 ? 9.471 13.013 -13.636 1.00 98.38 84 ILE A CA 1
ATOM 654 C C . ILE A 1 84 ? 8.250 13.831 -13.209 1.00 98.38 84 ILE A C 1
ATOM 656 O O . ILE A 1 84 ? 8.075 14.980 -13.595 1.00 98.38 84 ILE A O 1
ATOM 660 N N . GLN A 1 85 ? 7.398 13.230 -12.371 1.00 98.62 85 GLN A N 1
ATOM 661 C CA . GLN A 1 85 ? 6.144 13.834 -11.936 1.00 98.62 85 GLN A CA 1
ATOM 662 C C . GLN A 1 85 ? 5.763 13.331 -10.543 1.00 98.62 85 GLN A C 1
ATOM 664 O O . GLN A 1 85 ? 5.611 12.129 -10.319 1.00 98.62 85 GLN A O 1
ATOM 669 N N . LEU A 1 86 ? 5.555 14.261 -9.607 1.00 98.44 86 LEU A N 1
ATOM 670 C CA . LEU A 1 86 ? 4.914 13.964 -8.323 1.00 98.44 86 LEU A CA 1
ATOM 671 C C . LEU A 1 86 ? 3.428 13.614 -8.526 1.00 98.44 86 LEU A C 1
ATOM 673 O O . LEU A 1 86 ? 2.852 14.023 -9.532 1.00 98.44 86 LEU A O 1
ATOM 677 N N . PRO A 1 87 ? 2.775 12.909 -7.584 1.00 98.19 87 PRO A N 1
ATOM 678 C CA . PRO A 1 87 ? 1.399 12.450 -7.757 1.00 98.19 87 PRO A CA 1
ATOM 679 C C . PRO A 1 87 ? 0.441 13.549 -8.232 1.00 98.19 87 PRO A C 1
ATOM 681 O O . PRO A 1 87 ? 0.251 14.553 -7.546 1.00 98.19 87 PRO A O 1
ATOM 684 N N . THR A 1 88 ? -0.184 13.329 -9.388 1.00 98.12 88 THR A N 1
ATOM 685 C CA . THR A 1 88 ? -1.195 14.211 -9.982 1.00 98.12 88 THR A CA 1
ATOM 686 C C . THR A 1 88 ? -2.363 13.385 -10.508 1.00 98.12 88 THR A C 1
ATOM 688 O O . THR A 1 88 ? -2.168 12.310 -11.068 1.00 98.12 88 THR A O 1
ATOM 691 N N . ASN A 1 89 ? -3.583 13.875 -10.319 1.00 96.94 89 ASN A N 1
ATOM 692 C CA . ASN A 1 89 ? -4.795 13.330 -10.936 1.00 96.94 89 ASN A CA 1
ATOM 693 C C . ASN A 1 89 ? -5.149 14.043 -12.253 1.00 96.94 89 ASN A C 1
ATOM 695 O O . ASN A 1 89 ? -6.144 13.729 -12.890 1.00 96.94 89 ASN A O 1
ATOM 699 N N . ASN A 1 90 ? -4.332 15.008 -12.686 1.00 98.06 90 ASN A N 1
ATOM 700 C CA . ASN A 1 90 ? -4.456 15.602 -14.008 1.00 98.06 90 ASN A CA 1
ATOM 701 C C . ASN A 1 90 ? -3.640 14.774 -15.007 1.00 98.06 90 ASN A C 1
ATOM 703 O O . ASN A 1 90 ? -2.410 14.892 -15.056 1.00 98.06 90 ASN A O 1
ATOM 707 N N . LEU A 1 91 ? -4.327 13.953 -15.808 1.00 97.62 91 LEU A N 1
ATOM 708 C CA . LEU A 1 91 ? -3.683 13.108 -16.812 1.00 97.62 91 LEU A CA 1
ATOM 709 C C . LEU A 1 91 ? -2.842 13.921 -17.796 1.00 97.62 91 LEU A C 1
ATOM 711 O O . LEU A 1 91 ? -1.731 13.516 -18.113 1.00 97.62 91 LEU A O 1
ATOM 715 N N . LYS A 1 92 ? -3.319 15.085 -18.247 1.00 98.12 92 LYS A N 1
ATOM 716 C CA . LYS A 1 92 ? -2.575 15.923 -19.194 1.00 98.12 92 LYS A CA 1
ATOM 717 C C . LYS A 1 92 ? -1.243 16.391 -18.603 1.00 98.12 92 LYS A C 1
ATOM 719 O O . LYS A 1 92 ? -0.219 16.256 -19.259 1.00 98.12 92 LYS A O 1
ATOM 724 N N . THR A 1 93 ? -1.242 16.848 -17.349 1.00 98.56 93 THR A N 1
ATOM 725 C CA . THR A 1 93 ? -0.006 17.205 -16.630 1.00 98.56 93 THR A CA 1
ATOM 726 C C . THR A 1 93 ? 0.954 16.021 -16.535 1.00 98.56 93 THR A C 1
ATOM 728 O O . THR A 1 93 ? 2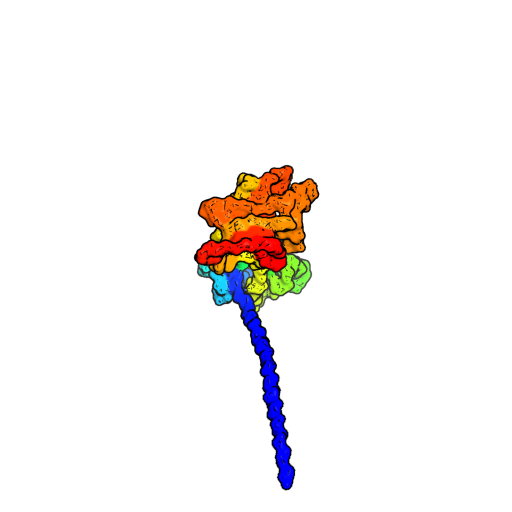.146 16.183 -16.771 1.00 98.56 93 THR A O 1
ATOM 731 N N . PHE A 1 94 ? 0.441 14.829 -16.222 1.00 98.75 94 PHE A N 1
ATOM 732 C CA . PHE A 1 94 ? 1.255 13.617 -16.179 1.00 98.75 94 PHE A CA 1
ATOM 733 C C . PHE A 1 94 ? 1.851 13.266 -17.550 1.00 98.75 94 PHE A C 1
ATOM 735 O O . PHE A 1 94 ? 3.042 12.983 -17.650 1.00 98.75 94 PHE A O 1
ATOM 742 N N . GLU A 1 95 ? 1.044 13.305 -18.609 1.00 98.69 95 GLU A N 1
ATOM 743 C CA . GLU A 1 95 ? 1.484 12.987 -19.968 1.00 98.69 95 GLU A CA 1
ATOM 744 C C . GLU A 1 95 ? 2.528 13.964 -20.505 1.00 98.69 95 GLU A C 1
ATOM 746 O O . GLU A 1 95 ? 3.463 13.533 -21.184 1.00 98.69 95 GLU A O 1
ATOM 751 N N . ASP A 1 96 ? 2.365 15.254 -20.216 1.00 98.56 96 ASP A N 1
ATOM 752 C CA . ASP A 1 96 ? 3.304 16.292 -20.634 1.00 98.56 96 ASP A CA 1
ATOM 753 C C . ASP A 1 96 ? 4.648 16.094 -19.914 1.00 98.56 96 ASP A C 1
ATOM 755 O O . ASP A 1 96 ? 5.667 15.941 -20.583 1.00 98.56 96 ASP A O 1
ATOM 759 N N . ALA A 1 97 ? 4.643 15.916 -18.585 1.00 98.56 97 ALA A N 1
ATOM 760 C CA . ALA A 1 97 ? 5.858 15.642 -17.811 1.00 98.56 97 ALA A CA 1
ATOM 761 C C . ALA A 1 97 ? 6.588 14.370 -18.281 1.00 98.56 97 ALA A C 1
ATOM 763 O O . ALA A 1 97 ? 7.805 14.374 -18.451 1.00 98.56 97 ALA A O 1
ATOM 764 N N . VAL A 1 98 ? 5.851 13.285 -18.552 1.00 98.31 98 VAL A N 1
ATOM 765 C CA . VAL A 1 98 ? 6.441 12.045 -19.086 1.00 98.31 98 VAL A CA 1
ATOM 766 C C . VAL A 1 98 ? 7.040 12.252 -20.472 1.00 98.31 98 VAL A C 1
ATOM 768 O O . VAL A 1 98 ? 8.052 11.630 -20.760 1.00 98.31 98 VAL A O 1
ATOM 771 N N . SER A 1 99 ? 6.447 13.094 -21.322 1.00 97.56 99 SER A N 1
ATOM 772 C CA . SER A 1 99 ? 6.956 13.356 -22.678 1.00 97.56 99 SER A CA 1
ATOM 773 C C . SER A 1 99 ? 8.167 14.292 -22.695 1.00 97.56 99 SER A C 1
ATOM 775 O O . SER A 1 99 ? 8.961 14.228 -23.626 1.00 97.56 99 SER A O 1
ATOM 777 N N . GLU A 1 100 ? 8.284 15.171 -21.700 1.00 96.62 100 GLU A N 1
ATOM 778 C CA . GLU A 1 100 ? 9.362 16.159 -21.583 1.00 96.62 100 GLU A CA 1
ATOM 779 C C . GLU A 1 100 ? 10.614 15.615 -20.876 1.00 96.62 100 GLU A C 1
ATOM 781 O O . GLU A 1 100 ? 11.669 16.241 -20.955 1.00 96.62 100 GLU A O 1
ATOM 786 N N . GLU A 1 101 ? 10.532 14.465 -20.194 1.00 95.94 101 GLU A N 1
ATOM 787 C CA . GLU A 1 101 ? 11.694 13.883 -19.514 1.00 95.94 101 GLU A CA 1
ATOM 788 C C . GLU A 1 101 ? 12.797 13.512 -20.516 1.00 95.94 101 GLU A C 1
ATOM 790 O O . GLU A 1 101 ? 12.648 12.620 -21.354 1.00 95.94 101 GLU A O 1
ATOM 795 N N . GLU A 1 102 ? 13.949 14.164 -20.371 1.00 90.19 102 GLU A N 1
ATOM 796 C CA . GLU A 1 102 ? 15.133 13.896 -21.177 1.00 90.19 102 GLU A CA 1
ATOM 797 C C . GLU A 1 102 ? 15.999 12.790 -20.573 1.00 90.19 102 GLU A C 1
ATOM 799 O O . GLU A 1 102 ? 16.326 12.775 -19.380 1.00 90.19 102 GLU A O 1
ATOM 804 N N . ARG A 1 103 ? 16.482 11.900 -21.440 1.00 85.75 103 ARG A N 1
ATOM 805 C CA . ARG A 1 103 ? 17.326 10.782 -21.029 1.00 85.75 103 ARG A CA 1
ATOM 806 C C . ARG A 1 103 ? 18.674 11.232 -20.490 1.00 85.75 103 ARG A C 1
ATOM 808 O O . ARG A 1 103 ? 19.376 12.015 -21.125 1.00 85.75 103 ARG A O 1
ATOM 815 N N . PHE A 1 104 ? 19.106 10.626 -19.386 1.00 82.62 104 PHE A N 1
ATOM 816 C CA . PHE A 1 104 ? 20.419 10.913 -18.789 1.00 82.62 104 PHE A CA 1
ATOM 817 C C . PHE A 1 104 ? 21.397 9.733 -18.739 1.00 82.62 104 PHE A C 1
ATOM 819 O O . PHE A 1 104 ? 22.473 9.901 -18.170 1.00 82.62 104 PHE A O 1
ATOM 826 N N . ARG A 1 105 ? 21.044 8.593 -19.358 1.00 81.44 105 ARG A N 1
ATOM 827 C CA . ARG A 1 105 ? 21.900 7.458 -19.781 1.00 81.44 105 ARG A CA 1
ATOM 828 C C . ARG A 1 105 ? 23.059 7.103 -18.847 1.00 81.44 105 ARG A C 1
ATOM 830 O O . ARG A 1 105 ? 24.078 7.792 -18.794 1.00 81.44 105 ARG A O 1
ATOM 837 N N . SER A 1 106 ? 23.001 5.945 -18.198 1.00 83.31 106 SER A N 1
ATOM 838 C CA . SER A 1 106 ? 24.163 5.449 -17.454 1.00 83.31 106 SER A CA 1
ATOM 839 C C . SER A 1 106 ? 24.091 3.941 -17.203 1.00 83.31 106 SER A C 1
ATOM 841 O O . SER A 1 106 ? 23.882 3.176 -18.139 1.00 83.31 106 SER A O 1
ATOM 843 N N . THR A 1 107 ? 24.311 3.520 -15.962 1.00 84.81 107 THR A N 1
ATOM 844 C CA . THR A 1 107 ? 24.179 2.139 -15.501 1.00 84.81 107 THR A CA 1
ATOM 845 C C . THR A 1 107 ? 22.736 1.846 -15.058 1.00 84.81 107 THR A C 1
ATOM 847 O O . THR A 1 107 ? 21.870 2.710 -15.221 1.00 84.81 107 THR A O 1
ATOM 850 N N . THR A 1 108 ? 22.463 0.654 -14.524 1.00 87.44 108 THR A N 1
ATOM 851 C CA . THR A 1 108 ? 21.099 0.185 -14.228 1.00 87.44 108 THR A CA 1
ATOM 852 C C . THR A 1 108 ? 20.918 -0.008 -12.721 1.00 87.44 108 THR A C 1
ATOM 854 O O . THR A 1 10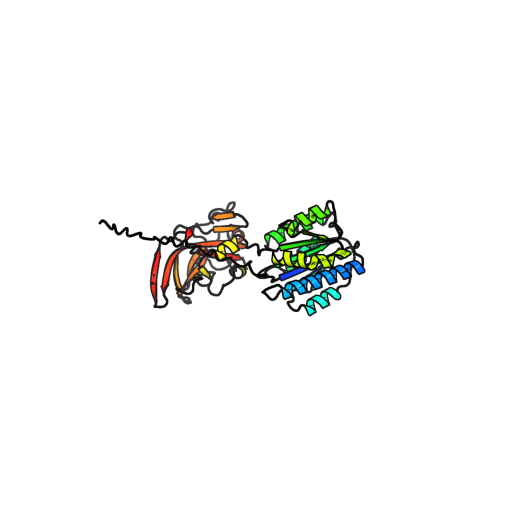8 ? 21.229 -1.070 -12.183 1.00 87.44 108 THR A O 1
ATOM 857 N N . ARG A 1 109 ? 20.401 1.013 -12.021 1.00 92.56 109 ARG A N 1
ATOM 858 C CA . ARG A 1 109 ? 20.119 0.958 -10.572 1.00 92.56 109 ARG A CA 1
ATOM 859 C C . ARG A 1 109 ? 18.626 0.939 -10.261 1.00 92.56 109 ARG A C 1
ATOM 861 O O . ARG A 1 109 ? 18.043 1.957 -9.875 1.00 92.56 109 ARG A O 1
ATOM 868 N N . ILE A 1 110 ? 18.012 -0.230 -10.431 1.00 95.50 110 ILE A N 1
ATOM 869 C CA . ILE A 1 110 ? 16.576 -0.454 -10.195 1.00 95.50 110 ILE A CA 1
ATOM 870 C C . ILE A 1 110 ? 16.198 -0.082 -8.755 1.00 95.50 110 ILE A C 1
ATOM 872 O O . ILE A 1 110 ? 15.131 0.500 -8.528 1.00 95.50 110 ILE A O 1
ATOM 876 N N . SER A 1 111 ? 17.082 -0.357 -7.787 1.00 96.56 111 SER A N 1
ATOM 877 C CA . SER A 1 111 ? 16.830 -0.079 -6.368 1.00 96.56 111 SER A CA 1
ATOM 878 C C . SER A 1 111 ? 16.478 1.393 -6.104 1.00 96.56 111 SER A C 1
ATOM 880 O O . SER A 1 111 ? 15.609 1.677 -5.275 1.00 96.56 111 SER A O 1
ATOM 882 N N . LEU A 1 112 ? 17.078 2.333 -6.846 1.00 96.44 112 LEU A N 1
ATOM 883 C CA . LEU A 1 112 ? 16.833 3.767 -6.686 1.00 96.44 112 LEU A CA 1
ATOM 884 C C . LEU A 1 112 ? 15.432 4.159 -7.164 1.00 96.44 112 LEU A C 1
ATOM 886 O O . LEU A 1 112 ? 14.749 4.928 -6.488 1.00 96.44 112 LEU A O 1
ATOM 890 N N . GLY A 1 113 ? 14.989 3.609 -8.298 1.00 97.56 113 GLY A N 1
ATOM 891 C CA . GLY A 1 113 ? 13.640 3.840 -8.819 1.00 97.56 113 GLY A CA 1
ATOM 892 C C . GLY A 1 113 ? 12.565 3.276 -7.887 1.00 97.56 113 GLY A C 1
ATOM 893 O O . GLY A 1 113 ? 11.603 3.972 -7.557 1.00 97.56 113 GLY A O 1
ATOM 894 N N . LEU A 1 114 ? 12.772 2.048 -7.397 1.00 98.25 114 LEU A N 1
ATOM 895 C CA . LEU A 1 114 ? 11.898 1.407 -6.409 1.00 98.25 114 LEU A CA 1
ATOM 896 C C . LEU A 1 114 ? 11.794 2.234 -5.120 1.00 98.25 114 LEU A C 1
ATOM 898 O O . LEU A 1 114 ? 10.687 2.549 -4.682 1.00 98.25 114 LEU A O 1
ATOM 902 N N . SER A 1 115 ? 12.934 2.633 -4.550 1.00 97.75 115 SER A N 1
ATOM 903 C CA . SER A 1 115 ? 12.983 3.399 -3.296 1.00 97.75 115 SER A CA 1
ATOM 904 C C . SER A 1 115 ? 12.300 4.762 -3.427 1.00 97.75 115 SER A C 1
ATOM 906 O O . SER A 1 115 ? 11.561 5.186 -2.537 1.00 97.75 115 SER A O 1
ATOM 908 N N . GLU A 1 116 ? 12.488 5.449 -4.556 1.00 98.44 116 GLU A N 1
ATOM 909 C CA . GLU A 1 116 ? 11.887 6.767 -4.759 1.00 98.44 116 GLU A CA 1
ATOM 910 C C . GLU A 1 116 ? 10.371 6.682 -4.970 1.00 98.44 116 GLU A C 1
ATOM 912 O O . GLU A 1 116 ? 9.616 7.459 -4.377 1.00 98.44 116 GLU A O 1
ATOM 917 N N . CYS A 1 117 ? 9.890 5.690 -5.726 1.00 98.12 117 CYS A N 1
ATOM 918 C CA . CYS A 1 117 ? 8.454 5.431 -5.808 1.00 98.12 117 CYS A CA 1
ATOM 919 C C . CYS A 1 117 ? 7.866 5.006 -4.456 1.00 98.12 117 CYS A C 1
ATOM 921 O O . CYS A 1 117 ? 6.741 5.397 -4.139 1.00 98.12 117 CYS A O 1
ATOM 923 N N . GLN A 1 118 ? 8.602 4.249 -3.634 1.00 96.69 118 GLN A N 1
ATOM 924 C CA . GLN A 1 118 ? 8.154 3.876 -2.288 1.00 96.69 118 GLN A CA 1
ATOM 925 C C . GLN A 1 118 ? 7.915 5.124 -1.446 1.00 96.69 118 GLN A C 1
ATOM 927 O O . GLN A 1 118 ? 6.832 5.279 -0.886 1.00 96.69 118 GLN A O 1
ATOM 932 N N . ARG A 1 119 ? 8.875 6.054 -1.450 1.00 95.62 119 ARG A N 1
ATOM 933 C CA . ARG A 1 119 ? 8.785 7.345 -0.759 1.00 95.62 119 ARG A CA 1
ATOM 934 C C . ARG A 1 119 ? 7.612 8.197 -1.257 1.00 95.62 119 ARG A C 1
ATOM 936 O O . ARG A 1 119 ? 6.943 8.854 -0.465 1.00 95.62 119 ARG A O 1
ATOM 943 N N . ILE A 1 120 ? 7.336 8.192 -2.564 1.00 97.56 120 ILE A N 1
ATOM 944 C CA . ILE A 1 120 ? 6.189 8.907 -3.154 1.00 97.56 120 ILE A CA 1
ATOM 945 C C . ILE A 1 120 ? 4.844 8.308 -2.694 1.00 97.56 120 ILE A C 1
ATOM 947 O O . ILE A 1 120 ? 3.878 9.048 -2.465 1.00 97.56 120 ILE A O 1
ATOM 951 N N . LEU A 1 121 ? 4.774 6.979 -2.572 1.00 93.12 121 LEU A N 1
ATOM 952 C CA . LEU A 1 121 ? 3.570 6.228 -2.196 1.00 93.12 121 LEU A CA 1
ATOM 953 C C . LEU A 1 121 ? 3.393 6.061 -0.678 1.00 93.12 121 LEU A C 1
ATOM 955 O O . LEU A 1 121 ? 2.330 5.623 -0.222 1.00 93.12 121 LEU A O 1
ATOM 959 N N . GLU A 1 122 ? 4.404 6.402 0.114 1.00 85.56 122 GLU A N 1
ATOM 960 C CA . GLU A 1 122 ? 4.370 6.301 1.567 1.00 85.56 122 GLU A CA 1
ATOM 961 C C . GLU A 1 122 ? 3.259 7.185 2.162 1.00 85.56 122 GLU A C 1
ATOM 963 O O . GLU A 1 122 ? 3.017 8.317 1.734 1.00 85.56 122 GLU A O 1
ATOM 968 N N . GLY A 1 123 ? 2.505 6.631 3.117 1.00 75.81 123 GLY A N 1
ATOM 969 C CA . GLY A 1 123 ? 1.371 7.307 3.760 1.00 75.81 123 GLY A CA 1
ATOM 970 C C . GLY A 1 123 ? 0.152 7.577 2.860 1.00 75.81 123 GLY A C 1
ATOM 971 O O . GLY A 1 123 ? -0.838 8.133 3.339 1.00 75.81 123 GLY A O 1
ATOM 972 N N . LYS A 1 124 ? 0.187 7.205 1.571 1.00 81.69 124 LYS A N 1
ATOM 973 C CA . LYS A 1 124 ? -0.958 7.349 0.659 1.00 81.69 124 LYS A CA 1
ATOM 974 C C . LYS A 1 124 ? -2.047 6.313 0.948 1.00 81.69 124 LYS A C 1
ATOM 976 O O . LYS A 1 124 ? -1.770 5.207 1.406 1.00 81.69 124 LYS A O 1
ATOM 981 N N . GLN A 1 125 ? -3.288 6.693 0.655 1.00 76.50 125 GLN A N 1
ATOM 982 C CA . GLN A 1 125 ? -4.495 5.944 1.006 1.00 76.50 125 GLN A CA 1
ATOM 983 C C . GLN A 1 125 ? -5.047 5.160 -0.180 1.00 76.50 125 GLN A C 1
ATOM 985 O O . GLN A 1 125 ? -4.977 5.618 -1.315 1.00 76.50 125 GLN A O 1
ATOM 990 N N . GLY A 1 126 ? -5.650 3.999 0.068 1.00 79.12 126 GLY A N 1
ATOM 991 C CA . GLY A 1 126 ? -6.164 3.138 -1.000 1.00 79.12 126 GLY A CA 1
ATOM 992 C C . GLY A 1 126 ? -5.059 2.387 -1.750 1.00 79.12 126 GLY A C 1
ATOM 993 O O . GLY A 1 126 ? -4.016 2.055 -1.181 1.00 79.12 126 GLY A O 1
ATOM 994 N N . SER A 1 127 ? -5.305 2.057 -3.020 1.00 87.44 127 SER A N 1
ATOM 995 C CA . SER A 1 127 ? -4.390 1.205 -3.791 1.00 87.44 127 SER A CA 1
ATOM 996 C C . SER A 1 127 ? -3.142 1.963 -4.174 1.00 87.44 127 SER A C 1
ATOM 998 O O . SER A 1 127 ? -3.199 3.091 -4.657 1.00 87.44 127 SER A O 1
ATOM 1000 N N . ARG A 1 128 ? -2.008 1.316 -3.924 1.00 92.19 128 ARG A N 1
ATOM 1001 C CA . ARG A 1 128 ? -0.672 1.822 -4.191 1.00 92.19 128 ARG A CA 1
ATOM 1002 C C . ARG A 1 128 ? 0.032 0.773 -5.025 1.00 92.19 128 ARG A C 1
ATOM 1004 O O . ARG A 1 128 ? 0.250 -0.344 -4.551 1.00 92.19 128 ARG A O 1
ATOM 1011 N N . THR A 1 129 ? 0.364 1.145 -6.249 1.00 95.50 129 THR A N 1
ATOM 1012 C CA . THR A 1 129 ? 0.979 0.248 -7.219 1.00 95.50 129 THR A CA 1
ATOM 1013 C C . THR A 1 129 ? 2.188 0.916 -7.846 1.00 95.50 129 THR A C 1
ATOM 1015 O O . THR A 1 129 ? 2.132 2.079 -8.238 1.00 95.50 129 THR A O 1
ATOM 1018 N N . MET A 1 130 ? 3.276 0.169 -7.966 1.00 97.88 130 MET A N 1
ATOM 1019 C CA . MET A 1 130 ? 4.425 0.524 -8.783 1.00 97.88 130 MET A CA 1
ATOM 1020 C C . MET A 1 130 ? 4.389 -0.254 -10.091 1.00 97.88 130 MET A C 1
ATOM 1022 O O . MET A 1 130 ? 4.041 -1.435 -10.097 1.00 97.88 130 MET A O 1
ATOM 1026 N N . VAL A 1 131 ? 4.777 0.396 -11.181 1.00 98.31 131 VAL A N 1
ATOM 1027 C CA . VAL A 1 131 ? 4.945 -0.237 -12.491 1.00 98.31 131 VAL A CA 1
ATOM 1028 C C . VAL A 1 131 ? 6.395 -0.045 -12.903 1.00 98.31 131 VAL A C 1
ATOM 1030 O O . VAL A 1 131 ? 6.779 1.054 -13.293 1.00 98.31 131 VAL A O 1
ATOM 1033 N N . LEU A 1 132 ? 7.203 -1.093 -12.768 1.00 98.38 132 LEU A N 1
ATOM 1034 C CA . LEU A 1 132 ? 8.606 -1.097 -13.169 1.00 98.38 132 LEU A CA 1
ATOM 1035 C C . LEU A 1 132 ? 8.720 -1.507 -14.631 1.00 98.38 132 LEU A C 1
ATOM 1037 O O . LEU A 1 132 ? 8.269 -2.591 -14.984 1.00 98.38 132 LEU A O 1
ATOM 1041 N N . LEU A 1 133 ? 9.342 -0.672 -15.455 1.00 97.88 133 LEU A N 1
ATOM 1042 C CA . LEU A 1 133 ? 9.768 -1.008 -16.807 1.00 97.88 133 LEU A CA 1
ATOM 1043 C C . LEU A 1 133 ? 11.287 -1.150 -16.783 1.00 97.88 133 LEU A C 1
ATOM 1045 O O . LEU A 1 133 ? 11.955 -0.323 -16.170 1.00 97.88 133 LEU A O 1
ATOM 1049 N N . THR A 1 134 ? 11.826 -2.203 -17.393 1.00 94.81 134 THR A N 1
ATOM 1050 C CA . THR A 1 134 ? 13.277 -2.360 -17.558 1.00 94.81 134 THR A CA 1
ATOM 1051 C C . THR A 1 134 ? 13.613 -3.345 -18.672 1.00 94.81 134 THR A C 1
ATOM 1053 O O . THR A 1 134 ? 12.902 -4.337 -18.872 1.00 94.81 134 THR A O 1
ATOM 1056 N N . ASP A 1 135 ? 14.706 -3.080 -19.387 1.00 87.94 135 ASP A N 1
ATOM 1057 C CA . ASP A 1 135 ? 15.287 -3.969 -20.398 1.00 87.94 135 ASP A CA 1
ATOM 1058 C C . ASP A 1 135 ? 16.466 -4.805 -19.866 1.00 87.94 135 ASP A C 1
ATOM 1060 O O . ASP A 1 135 ? 17.015 -5.659 -20.572 1.00 87.94 135 ASP A O 1
ATOM 1064 N N . GLY A 1 136 ? 16.851 -4.577 -18.608 1.00 75.69 136 GLY A N 1
ATOM 1065 C CA . GLY A 1 136 ? 18.105 -5.046 -18.047 1.00 75.69 136 GLY A CA 1
ATOM 1066 C C . GLY A 1 136 ? 17.995 -5.770 -16.709 1.00 75.69 136 GLY A C 1
ATOM 1067 O O . GLY A 1 136 ? 16.955 -5.878 -16.063 1.00 75.69 136 GLY A O 1
ATOM 1068 N N . VAL A 1 137 ? 19.146 -6.290 -16.291 1.00 80.06 137 VAL A N 1
ATOM 1069 C CA . VAL A 1 137 ? 19.408 -6.736 -14.918 1.00 80.06 137 VAL A CA 1
ATOM 1070 C C . VAL A 1 137 ? 20.107 -5.568 -14.218 1.00 80.06 137 VAL A C 1
ATOM 1072 O O . VAL A 1 137 ? 20.947 -4.932 -14.858 1.00 80.06 137 VAL A O 1
ATOM 1075 N N . PRO A 1 138 ? 19.799 -5.269 -12.944 1.00 83.62 138 PRO A N 1
ATOM 1076 C CA . PRO A 1 138 ? 20.512 -4.241 -12.210 1.00 83.62 138 PRO A CA 1
ATOM 1077 C C . PRO A 1 138 ? 22.002 -4.578 -12.133 1.00 83.62 138 PRO A C 1
ATOM 1079 O O . PRO A 1 138 ? 22.400 -5.749 -12.216 1.00 83.62 138 PRO A O 1
ATOM 1082 N N . ASP A 1 139 ? 22.819 -3.547 -11.941 1.00 85.12 139 ASP A N 1
ATOM 1083 C CA . ASP A 1 139 ? 24.250 -3.712 -11.703 1.00 85.12 139 ASP A CA 1
ATOM 1084 C C . ASP A 1 139 ? 24.494 -4.675 -10.523 1.00 85.12 139 ASP A C 1
ATOM 1086 O O . ASP A 1 139 ? 23.675 -4.813 -9.609 1.00 85.12 139 ASP A O 1
ATOM 1090 N N . SER A 1 140 ? 25.629 -5.380 -10.521 1.00 82.31 140 SER A N 1
ATOM 1091 C CA . SER A 1 140 ? 25.883 -6.445 -9.536 1.00 82.31 140 SER A CA 1
ATOM 1092 C C . SER A 1 140 ? 25.854 -5.968 -8.079 1.00 82.31 140 SER A C 1
ATOM 1094 O O . SER A 1 140 ? 25.508 -6.743 -7.190 1.00 82.31 140 SER A O 1
ATOM 1096 N N . ASP A 1 141 ? 26.229 -4.714 -7.832 1.00 87.88 141 ASP A N 1
ATOM 1097 C CA . ASP A 1 141 ? 26.190 -4.059 -6.521 1.00 87.88 141 ASP A CA 1
ATOM 1098 C C . ASP A 1 141 ? 24.789 -3.538 -6.143 1.00 87.88 141 ASP A C 1
ATOM 1100 O O . ASP A 1 141 ? 24.529 -3.282 -4.967 1.00 87.88 141 ASP A O 1
ATOM 1104 N N . ASP A 1 142 ? 23.874 -3.449 -7.110 1.00 92.12 142 ASP A N 1
ATOM 1105 C CA . ASP A 1 142 ? 22.487 -3.003 -6.941 1.00 92.12 142 ASP A CA 1
ATOM 1106 C C . ASP A 1 142 ? 21.491 -4.174 -6.806 1.00 92.12 142 ASP A C 1
ATOM 1108 O O . ASP A 1 142 ? 20.378 -3.994 -6.309 1.00 92.12 142 ASP A O 1
ATOM 1112 N N . LEU A 1 143 ? 21.890 -5.400 -7.170 1.00 91.81 143 LEU A N 1
ATOM 1113 C CA . LEU A 1 143 ? 21.039 -6.598 -7.121 1.00 91.81 143 LEU A CA 1
ATOM 1114 C C . LEU A 1 143 ? 20.434 -6.851 -5.729 1.00 91.81 143 LEU A C 1
ATOM 1116 O O . LEU A 1 143 ? 19.217 -6.977 -5.594 1.00 91.81 143 LEU A O 1
ATOM 1120 N N . SER A 1 144 ? 21.267 -6.906 -4.685 1.00 91.69 144 SER A N 1
ATOM 1121 C CA . SER A 1 144 ? 20.784 -7.145 -3.317 1.00 91.69 144 SER A CA 1
ATOM 1122 C C . SER A 1 144 ? 19.912 -5.994 -2.809 1.00 91.69 144 SER A C 1
ATOM 1124 O O . SER A 1 144 ? 18.938 -6.227 -2.102 1.00 91.69 144 SER A O 1
ATOM 1126 N N . GLN A 1 145 ? 20.231 -4.754 -3.196 1.00 94.38 145 GLN A N 1
ATOM 1127 C CA . GLN A 1 145 ? 19.450 -3.569 -2.824 1.00 94.38 145 GLN A CA 1
ATOM 1128 C C . GLN A 1 145 ? 18.071 -3.592 -3.488 1.00 94.38 145 GLN A C 1
ATOM 1130 O O . GLN A 1 145 ? 17.075 -3.287 -2.844 1.00 94.38 145 GLN A O 1
ATOM 1135 N N . THR A 1 146 ? 18.006 -4.022 -4.748 1.00 95.88 146 THR A N 1
ATOM 1136 C CA . THR A 1 146 ? 16.760 -4.185 -5.504 1.00 95.88 146 THR A CA 1
ATOM 1137 C C . THR A 1 146 ? 15.845 -5.229 -4.862 1.00 95.88 146 THR A C 1
ATOM 1139 O O . THR A 1 146 ? 14.653 -4.974 -4.695 1.00 95.88 146 THR A O 1
ATOM 1142 N N . ILE A 1 147 ? 16.392 -6.384 -4.464 1.00 93.12 147 ILE A N 1
ATOM 1143 C CA . ILE A 1 147 ? 15.618 -7.446 -3.800 1.00 93.12 147 ILE A CA 1
ATOM 1144 C C . ILE A 1 147 ? 15.077 -6.957 -2.451 1.00 93.12 147 ILE A C 1
ATOM 1146 O O . ILE A 1 147 ? 13.882 -7.102 -2.199 1.00 93.12 147 ILE A O 1
ATOM 1150 N N . ASN A 1 148 ? 15.925 -6.334 -1.625 1.00 87.75 148 ASN A N 1
ATOM 1151 C CA . ASN A 1 148 ? 15.517 -5.813 -0.318 1.00 87.75 148 ASN A CA 1
ATOM 1152 C C . ASN A 1 148 ? 14.447 -4.718 -0.456 1.00 87.75 148 ASN A C 1
ATOM 1154 O O . ASN A 1 148 ? 13.423 -4.776 0.216 1.00 87.75 148 ASN A O 1
ATOM 1158 N N . ALA A 1 149 ? 14.628 -3.771 -1.384 1.00 92.62 149 ALA A N 1
ATOM 1159 C CA . ALA A 1 149 ? 13.641 -2.724 -1.638 1.00 92.62 149 ALA A CA 1
ATOM 1160 C C . ALA A 1 149 ? 12.290 -3.318 -2.065 1.00 92.62 149 ALA A C 1
ATOM 1162 O O . ALA A 1 149 ? 11.242 -2.899 -1.579 1.00 92.62 149 ALA A O 1
ATOM 1163 N N . ALA A 1 150 ? 12.288 -4.326 -2.943 1.00 92.94 150 ALA A N 1
ATOM 1164 C CA . ALA A 1 150 ? 11.053 -4.992 -3.345 1.00 92.94 150 ALA A CA 1
ATOM 1165 C C . ALA A 1 150 ? 10.369 -5.727 -2.179 1.00 92.94 150 ALA A C 1
ATOM 1167 O O . ALA A 1 150 ? 9.139 -5.747 -2.114 1.00 92.94 150 ALA A O 1
ATOM 1168 N N . GLU A 1 151 ? 11.130 -6.319 -1.258 1.00 85.44 151 GLU A N 1
ATOM 1169 C CA . GLU A 1 151 ? 10.591 -6.910 -0.029 1.00 85.44 151 GLU A CA 1
ATOM 1170 C C . GLU A 1 151 ? 9.949 -5.845 0.868 1.00 85.44 151 GLU A C 1
ATOM 1172 O O . GLU A 1 151 ? 8.779 -5.988 1.221 1.00 85.44 151 GLU A O 1
ATOM 1177 N N . ASP A 1 152 ? 10.627 -4.724 1.117 1.00 81.69 152 ASP A N 1
ATOM 1178 C CA . ASP A 1 152 ? 10.091 -3.608 1.908 1.00 81.69 152 ASP A CA 1
ATOM 1179 C C . ASP A 1 152 ? 8.808 -3.019 1.294 1.00 81.69 152 ASP A C 1
ATOM 1181 O O . ASP A 1 152 ? 7.830 -2.743 1.994 1.00 81.69 152 ASP A O 1
ATOM 1185 N N . ILE A 1 153 ? 8.770 -2.871 -0.034 1.00 89.81 153 ILE A N 1
ATOM 1186 C CA . ILE A 1 153 ? 7.594 -2.399 -0.782 1.00 89.81 153 ILE A CA 1
ATOM 1187 C C . ILE A 1 153 ? 6.423 -3.375 -0.620 1.00 89.81 153 ILE A C 1
ATOM 1189 O O . ILE A 1 153 ? 5.293 -2.958 -0.332 1.00 89.81 153 ILE A O 1
ATOM 1193 N N . LYS A 1 154 ? 6.689 -4.681 -0.751 1.00 85.50 154 LYS A N 1
ATOM 1194 C CA . LYS A 1 154 ? 5.688 -5.725 -0.507 1.00 85.50 154 LYS A CA 1
ATOM 1195 C C . LYS A 1 154 ? 5.222 -5.694 0.950 1.00 85.50 154 LYS A C 1
ATOM 1197 O O . LYS A 1 154 ? 4.018 -5.763 1.184 1.00 85.50 154 LYS A O 1
ATOM 1202 N N . ASN A 1 155 ? 6.098 -5.516 1.925 1.00 78.38 155 ASN A N 1
ATOM 1203 C CA . ASN A 1 155 ? 5.714 -5.469 3.340 1.00 78.38 155 ASN A CA 1
ATOM 1204 C C . ASN A 1 155 ? 4.891 -4.208 3.668 1.00 78.38 155 ASN A C 1
ATOM 1206 O O . ASN A 1 155 ? 3.935 -4.253 4.443 1.00 78.38 155 ASN A O 1
ATOM 1210 N N . ALA A 1 156 ? 5.139 -3.099 2.963 1.00 76.69 156 ALA A N 1
ATOM 1211 C CA . ALA A 1 156 ? 4.351 -1.866 3.055 1.00 76.69 156 ALA A CA 1
ATOM 1212 C C . ALA A 1 156 ? 2.942 -1.956 2.420 1.00 76.69 156 ALA A C 1
ATOM 1214 O O . ALA A 1 156 ? 2.174 -0.980 2.441 1.00 76.69 156 ALA A O 1
ATOM 1215 N N . GLY A 1 157 ? 2.577 -3.108 1.846 1.00 80.38 157 GLY A N 1
ATOM 1216 C CA . GLY A 1 157 ? 1.284 -3.316 1.197 1.00 80.38 157 GLY A CA 1
ATOM 1217 C C . GLY A 1 157 ? 1.183 -2.694 -0.198 1.00 80.38 157 GLY A C 1
ATOM 1218 O O . GLY A 1 157 ? 0.074 -2.570 -0.716 1.00 80.38 157 GLY A O 1
ATOM 1219 N N . ILE A 1 158 ? 2.308 -2.301 -0.799 1.00 89.69 158 ILE A N 1
ATOM 1220 C CA . ILE A 1 158 ? 2.364 -1.712 -2.138 1.00 89.69 158 ILE A CA 1
ATOM 1221 C C . ILE A 1 158 ? 2.544 -2.843 -3.163 1.00 89.69 158 ILE A C 1
ATOM 1223 O O . ILE A 1 158 ? 3.344 -3.759 -2.970 1.00 89.69 158 ILE A O 1
ATOM 1227 N N . GLY A 1 159 ? 1.756 -2.820 -4.238 1.00 93.31 159 GLY A N 1
ATOM 1228 C CA . GLY A 1 159 ? 1.883 -3.785 -5.330 1.00 93.31 159 GLY A CA 1
ATOM 1229 C C . GLY A 1 159 ? 2.995 -3.395 -6.302 1.00 93.31 159 GLY A C 1
ATOM 1230 O O . GLY A 1 159 ? 3.213 -2.212 -6.542 1.00 93.31 159 GLY A O 1
ATOM 1231 N N . ILE A 1 160 ? 3.671 -4.382 -6.887 1.00 96.38 160 ILE A N 1
ATOM 1232 C CA . ILE A 1 160 ? 4.652 -4.179 -7.959 1.00 96.38 160 ILE A CA 1
ATOM 1233 C C . ILE A 1 160 ? 4.165 -4.950 -9.182 1.00 96.38 160 ILE A C 1
ATOM 1235 O O . ILE A 1 160 ? 3.941 -6.157 -9.091 1.00 96.38 160 ILE A O 1
ATOM 1239 N N . VAL A 1 161 ? 4.027 -4.255 -10.309 1.00 97.62 161 VAL A N 1
ATOM 1240 C CA . VAL A 1 161 ? 3.928 -4.842 -11.649 1.00 97.62 161 VAL A CA 1
ATOM 1241 C C . VAL A 1 161 ? 5.279 -4.647 -12.325 1.00 97.62 161 VAL A C 1
ATOM 1243 O O . VAL A 1 161 ? 5.746 -3.516 -12.437 1.00 97.62 161 VAL A O 1
ATOM 1246 N N . ALA A 1 162 ? 5.918 -5.731 -12.755 1.00 97.19 162 ALA A N 1
ATOM 1247 C CA . ALA A 1 162 ? 7.218 -5.691 -13.416 1.00 97.19 162 ALA A CA 1
ATOM 1248 C C . ALA A 1 162 ? 7.060 -6.013 -14.904 1.00 97.19 162 ALA A C 1
ATOM 1250 O O . ALA A 1 162 ? 6.637 -7.109 -15.265 1.00 97.19 162 ALA A O 1
ATOM 1251 N N . VAL A 1 163 ? 7.418 -5.069 -15.765 1.00 97.81 163 VAL A N 1
ATOM 1252 C CA . VAL A 1 163 ? 7.417 -5.193 -17.222 1.00 97.81 163 VAL A CA 1
ATOM 1253 C C . VAL A 1 163 ? 8.859 -5.365 -17.690 1.00 97.81 163 VAL A C 1
ATOM 1255 O O . VAL A 1 163 ? 9.634 -4.411 -17.703 1.00 97.81 163 VAL A O 1
ATOM 1258 N N . GLY A 1 164 ? 9.220 -6.594 -18.054 1.00 96.12 164 GLY A N 1
ATOM 1259 C CA . GLY A 1 164 ? 10.523 -6.901 -18.641 1.00 96.12 164 GLY A CA 1
ATOM 1260 C C . GLY A 1 164 ? 10.479 -6.735 -20.155 1.00 96.12 164 GLY A C 1
ATOM 1261 O O . GLY A 1 164 ? 9.672 -7.390 -20.815 1.00 96.12 164 GLY A O 1
ATOM 1262 N N . ILE A 1 165 ? 11.338 -5.881 -20.710 1.00 95.38 165 ILE A N 1
ATOM 1263 C CA . ILE A 1 165 ? 11.360 -5.549 -22.138 1.00 95.38 165 ILE A CA 1
ATOM 1264 C C . ILE A 1 165 ? 12.596 -6.181 -22.786 1.00 95.38 165 ILE A C 1
ATOM 1266 O O . ILE A 1 165 ? 13.725 -5.827 -22.495 1.00 95.38 165 ILE A O 1
ATOM 1270 N N . GLY A 1 166 ? 12.417 -7.170 -23.658 1.00 88.56 166 GLY A N 1
ATOM 1271 C CA . GLY A 1 166 ? 13.532 -7.883 -24.295 1.00 88.56 166 GLY A CA 1
ATOM 1272 C C . GLY A 1 166 ? 14.254 -8.892 -23.386 1.00 88.56 166 GLY A C 1
ATOM 1273 O O . GLY A 1 166 ? 15.142 -9.610 -23.855 1.00 88.56 166 GLY A O 1
ATOM 1274 N N . ILE A 1 167 ? 13.833 -9.035 -22.124 1.00 82.25 167 ILE A N 1
ATOM 1275 C CA . ILE A 1 167 ? 14.380 -9.982 -21.142 1.00 82.25 167 ILE A CA 1
ATOM 1276 C C . ILE A 1 167 ? 13.677 -11.338 -21.288 1.00 82.25 167 ILE A C 1
ATOM 1278 O O . ILE A 1 167 ? 12.855 -11.736 -20.473 1.00 82.25 167 ILE A O 1
ATOM 1282 N N . SER A 1 168 ? 14.006 -12.081 -22.342 1.00 68.44 168 SER A N 1
ATOM 1283 C CA . SER A 1 168 ? 13.264 -13.315 -22.657 1.00 68.44 168 SER A CA 1
ATOM 1284 C C . SER A 1 168 ? 13.711 -14.562 -21.875 1.00 68.44 168 SER A C 1
ATOM 1286 O O . SER A 1 168 ? 12.972 -15.549 -21.841 1.00 68.44 168 SER A O 1
ATOM 1288 N N . LYS A 1 169 ? 14.921 -14.580 -21.280 1.00 69.38 169 LYS A N 1
ATOM 1289 C CA . LYS A 1 169 ? 15.495 -15.737 -20.548 1.00 69.38 169 LYS A CA 1
ATOM 1290 C C . LYS A 1 169 ? 16.564 -15.324 -19.525 1.00 69.38 169 LYS A C 1
ATOM 1292 O O . LYS A 1 169 ? 17.204 -14.286 -19.662 1.00 69.38 169 LYS A O 1
ATOM 1297 N N . GLY A 1 170 ? 16.845 -16.213 -18.570 1.00 77.19 170 GLY A N 1
ATOM 1298 C CA . GLY A 1 170 ? 18.000 -16.122 -17.670 1.00 77.19 170 GLY A CA 1
ATOM 1299 C C . GLY A 1 170 ? 17.759 -15.271 -16.422 1.00 77.19 170 GLY A C 1
ATOM 1300 O O . GLY A 1 170 ? 16.620 -15.008 -16.050 1.00 77.19 170 GLY A O 1
ATOM 1301 N N . LYS A 1 171 ? 18.852 -14.834 -15.781 1.00 78.31 171 LYS A N 1
ATOM 1302 C CA . LYS A 1 171 ? 18.839 -14.215 -14.441 1.00 78.31 171 LYS A CA 1
ATOM 1303 C C . LYS A 1 171 ? 17.936 -12.979 -14.314 1.00 78.31 171 LYS A C 1
ATOM 1305 O O . LYS A 1 171 ? 17.457 -12.710 -13.221 1.00 78.31 171 LYS A O 1
ATOM 1310 N N . GLY A 1 172 ? 17.696 -12.246 -15.403 1.00 82.06 172 GLY A N 1
ATOM 1311 C CA . GLY A 1 172 ? 16.785 -11.096 -15.396 1.00 82.06 172 GLY A CA 1
ATOM 1312 C C . GLY A 1 172 ? 15.320 -11.480 -15.212 1.00 82.06 172 GLY A C 1
ATOM 1313 O O . GLY A 1 172 ? 14.616 -10.836 -14.443 1.00 82.06 172 GLY A O 1
ATOM 1314 N N . VAL A 1 173 ? 14.876 -12.577 -15.835 1.00 87.12 173 VAL A N 1
ATOM 1315 C CA . VAL A 1 173 ? 13.509 -13.096 -15.657 1.00 87.12 173 VAL A CA 1
ATOM 1316 C C . VAL A 1 173 ? 13.299 -13.542 -14.213 1.00 87.12 173 VAL A C 1
ATOM 1318 O O . VAL A 1 173 ? 12.288 -13.205 -13.600 1.00 87.12 173 VAL A O 1
ATOM 1321 N N . ASP A 1 174 ? 14.264 -14.285 -13.665 1.00 89.19 174 ASP A N 1
ATOM 1322 C CA . ASP A 1 174 ? 14.192 -14.792 -12.293 1.00 89.19 174 ASP A CA 1
ATOM 1323 C C . ASP A 1 174 ? 14.152 -13.642 -11.280 1.00 89.19 174 ASP A C 1
ATOM 1325 O O . ASP A 1 174 ? 13.345 -13.668 -10.351 1.00 89.19 174 ASP A O 1
ATOM 1329 N N . LEU A 1 175 ? 14.956 -12.597 -11.506 1.00 91.56 175 LEU A N 1
ATOM 1330 C CA . LEU A 1 175 ? 14.937 -11.397 -10.682 1.00 91.56 175 LEU A CA 1
ATOM 1331 C C . LEU A 1 175 ? 13.579 -10.691 -10.728 1.00 91.56 175 LEU A C 1
ATOM 1333 O O . LEU A 1 175 ? 12.992 -10.463 -9.677 1.00 91.56 175 LEU A O 1
ATOM 1337 N N . LEU A 1 176 ? 13.059 -10.349 -11.913 1.00 93.62 176 LEU A N 1
ATOM 1338 C CA . LEU A 1 176 ? 11.800 -9.598 -12.016 1.00 93.62 176 LEU A CA 1
ATOM 1339 C C . LEU A 1 176 ? 10.617 -10.371 -11.421 1.00 93.62 176 LEU A C 1
ATOM 1341 O O . LEU A 1 176 ? 9.763 -9.779 -10.760 1.00 93.62 176 LEU A O 1
ATOM 1345 N N . ARG A 1 177 ? 10.610 -11.701 -11.571 1.00 92.94 177 ARG A N 1
ATOM 1346 C CA . ARG A 1 177 ? 9.644 -12.578 -10.894 1.00 92.94 177 ARG A CA 1
ATOM 1347 C C . ARG A 1 177 ? 9.777 -12.554 -9.373 1.00 92.94 177 ARG A C 1
ATOM 1349 O O . ARG A 1 177 ? 8.769 -12.673 -8.690 1.00 92.94 177 ARG A O 1
ATOM 1356 N N . GLN A 1 178 ? 10.986 -12.392 -8.840 1.00 92.38 178 GLN A N 1
ATOM 1357 C CA . GLN A 1 178 ? 11.219 -12.268 -7.399 1.00 92.38 178 GLN A CA 1
ATOM 1358 C C . GLN A 1 178 ? 10.733 -10.919 -6.836 1.00 92.38 178 GLN A C 1
ATOM 1360 O O . GLN A 1 178 ? 10.343 -10.844 -5.664 1.00 92.38 178 GLN A O 1
ATOM 1365 N N . LEU A 1 179 ? 10.739 -9.852 -7.646 1.00 94.06 179 LEU A N 1
ATOM 1366 C CA . LEU A 1 179 ? 10.282 -8.528 -7.202 1.00 94.06 179 LEU A CA 1
ATOM 1367 C C . LEU A 1 179 ? 8.770 -8.505 -6.974 1.00 94.06 179 LEU A C 1
ATOM 1369 O O . LEU A 1 179 ? 8.295 -7.929 -5.996 1.00 94.06 179 LEU A O 1
ATOM 1373 N N . VAL A 1 180 ? 8.013 -9.168 -7.845 1.00 93.12 180 VAL A N 1
ATOM 1374 C CA . VAL A 1 180 ? 6.552 -9.213 -7.759 1.00 93.12 180 VAL A CA 1
ATOM 1375 C C . VAL A 1 180 ? 6.067 -10.230 -6.719 1.00 93.12 180 VAL A C 1
ATOM 1377 O O . VAL A 1 180 ? 6.818 -11.090 -6.260 1.00 93.12 180 VAL A O 1
ATOM 1380 N N . ARG A 1 181 ? 4.808 -10.102 -6.282 1.00 88.12 181 ARG A N 1
ATOM 1381 C CA . ARG A 1 181 ? 4.191 -11.062 -5.345 1.00 88.12 181 ARG A CA 1
ATOM 1382 C C . ARG A 1 181 ? 3.716 -12.326 -6.040 1.00 88.12 181 ARG A C 1
ATOM 1384 O O . ARG A 1 181 ? 3.955 -13.415 -5.540 1.00 88.12 181 ARG A O 1
ATOM 1391 N N . GLU A 1 182 ? 3.045 -12.143 -7.169 1.00 88.75 182 GLU A N 1
ATOM 1392 C CA . GLU A 1 182 ? 2.416 -13.218 -7.920 1.00 88.75 182 GLU A CA 1
ATOM 1393 C C . GLU A 1 182 ? 2.966 -13.235 -9.351 1.00 88.75 182 GLU A C 1
ATOM 1395 O O . GLU A 1 182 ? 3.256 -12.163 -9.903 1.00 88.75 182 GLU A O 1
ATOM 1400 N N . PRO A 1 183 ? 3.124 -14.416 -9.975 1.00 88.19 183 PRO A N 1
ATOM 1401 C CA . PRO A 1 183 ? 3.719 -14.536 -11.303 1.00 88.19 183 PRO A CA 1
ATOM 1402 C C . PRO A 1 183 ? 3.010 -13.724 -12.395 1.00 88.19 183 PRO A C 1
ATOM 1404 O O . PRO A 1 183 ? 3.669 -13.281 -13.333 1.00 88.19 183 PRO A O 1
ATOM 1407 N N . GLU A 1 184 ? 1.697 -13.506 -12.291 1.00 89.81 184 GLU A N 1
ATOM 1408 C CA . GLU A 1 184 ? 0.903 -12.725 -13.251 1.00 89.81 184 GLU A CA 1
ATOM 1409 C C . GLU A 1 184 ? 1.207 -11.221 -13.247 1.00 89.81 184 GLU A C 1
ATOM 1411 O O . GLU A 1 184 ? 0.849 -10.524 -14.196 1.00 89.81 184 GLU A O 1
ATOM 1416 N N . PHE A 1 185 ? 1.870 -10.711 -12.205 1.00 93.94 185 PHE A N 1
ATOM 1417 C CA . PHE A 1 185 ? 2.312 -9.316 -12.146 1.00 93.94 185 PHE A CA 1
ATOM 1418 C C . PHE A 1 185 ? 3.667 -9.098 -12.826 1.00 93.94 185 PHE A C 1
ATOM 1420 O O . PHE A 1 185 ? 4.099 -7.955 -12.970 1.00 93.94 185 PHE A O 1
ATOM 1427 N N . TYR A 1 186 ? 4.323 -10.171 -13.273 1.00 95.44 186 TYR A N 1
ATOM 1428 C CA . TYR A 1 186 ? 5.448 -10.091 -14.192 1.00 95.44 186 TYR A CA 1
ATOM 1429 C C . TYR A 1 186 ? 4.962 -10.242 -15.638 1.00 95.44 186 TYR A C 1
ATOM 1431 O O . TYR A 1 186 ? 4.334 -11.234 -16.010 1.00 95.44 186 TYR A O 1
ATOM 1439 N N . ILE A 1 187 ? 5.278 -9.252 -16.467 1.00 95.88 187 ILE A N 1
ATOM 1440 C CA . ILE A 1 187 ? 4.847 -9.158 -17.859 1.00 95.88 187 ILE A CA 1
ATOM 1441 C C . ILE A 1 187 ? 6.093 -9.109 -18.739 1.00 95.88 187 ILE A C 1
ATOM 1443 O O . ILE A 1 187 ? 6.845 -8.139 -18.718 1.00 95.88 187 ILE A O 1
ATOM 1447 N N . ASP A 1 188 ? 6.294 -10.163 -19.524 1.00 95.06 188 ASP A N 1
ATOM 1448 C CA . ASP A 1 188 ? 7.344 -10.229 -20.542 1.00 95.06 188 ASP A CA 1
ATOM 1449 C C . ASP A 1 188 ? 6.850 -9.636 -21.869 1.00 95.06 188 ASP A C 1
ATOM 1451 O O . ASP A 1 188 ? 5.714 -9.887 -22.311 1.00 95.06 188 ASP A O 1
ATOM 1455 N N . THR A 1 189 ? 7.696 -8.822 -22.494 1.00 95.44 189 THR A N 1
ATOM 1456 C CA . THR A 1 189 ? 7.392 -8.129 -23.745 1.00 95.44 189 THR A CA 1
ATOM 1457 C C . THR A 1 189 ? 8.658 -7.718 -24.487 1.00 95.44 189 THR A C 1
ATOM 1459 O O . THR A 1 189 ? 9.778 -7.926 -24.033 1.00 95.44 189 THR A O 1
ATOM 1462 N N . ARG A 1 190 ? 8.485 -7.115 -25.658 1.00 94.56 190 ARG A N 1
ATOM 1463 C CA . ARG A 1 190 ? 9.527 -6.448 -26.440 1.00 94.56 190 ARG A CA 1
ATOM 1464 C C . ARG A 1 190 ? 9.074 -5.024 -26.762 1.00 94.56 190 ARG A C 1
ATOM 1466 O O . ARG A 1 190 ? 7.884 -4.731 -26.634 1.00 94.56 190 ARG A O 1
ATOM 1473 N N . PHE A 1 191 ? 9.994 -4.155 -27.183 1.00 93.94 191 PHE A N 1
ATOM 1474 C CA . PHE A 1 191 ? 9.676 -2.765 -27.539 1.00 93.94 191 PHE A CA 1
ATOM 1475 C C . PHE A 1 191 ? 8.620 -2.665 -28.649 1.00 93.94 191 PHE A C 1
ATOM 1477 O O . PHE A 1 191 ? 7.707 -1.849 -28.560 1.00 93.94 191 PHE A O 1
ATOM 1484 N N . ASP A 1 192 ? 8.697 -3.541 -29.652 1.00 94.38 192 ASP A N 1
ATOM 1485 C CA . ASP A 1 192 ? 7.741 -3.643 -30.759 1.00 94.38 192 ASP A CA 1
ATOM 1486 C C . ASP A 1 192 ? 6.357 -4.166 -30.336 1.00 94.38 192 ASP A C 1
ATOM 1488 O O . ASP A 1 192 ?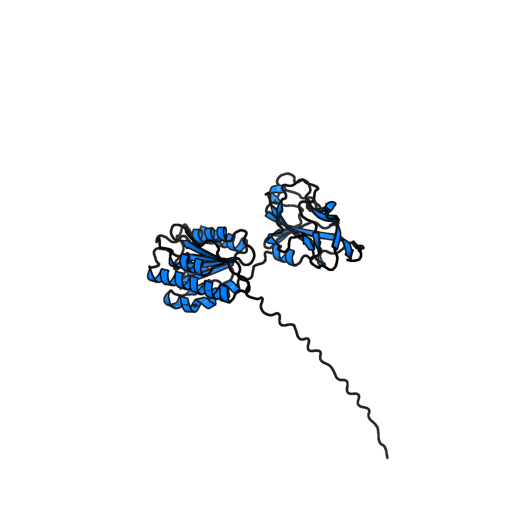 5.366 -3.896 -31.013 1.00 94.38 192 ASP A O 1
ATOM 1492 N N . ASP A 1 193 ? 6.268 -4.833 -29.183 1.00 95.19 193 ASP A N 1
ATOM 1493 C CA . ASP A 1 193 ? 5.042 -5.449 -28.669 1.00 95.19 193 ASP A CA 1
ATOM 1494 C C . ASP A 1 193 ? 4.379 -4.663 -27.525 1.00 95.19 193 ASP A C 1
ATOM 1496 O O . ASP A 1 193 ? 3.320 -5.080 -27.042 1.00 95.19 193 ASP A O 1
ATOM 1500 N N . LEU A 1 194 ? 4.955 -3.534 -27.084 1.00 96.44 194 LEU A N 1
ATOM 1501 C CA . LEU A 1 194 ? 4.468 -2.775 -25.920 1.00 96.44 194 LEU A CA 1
ATOM 1502 C C . LEU A 1 194 ? 2.980 -2.427 -26.025 1.00 96.44 194 LEU A C 1
ATOM 1504 O O . LEU A 1 194 ? 2.226 -2.646 -25.078 1.00 96.44 194 LEU A O 1
ATOM 1508 N N . ASP A 1 195 ? 2.513 -1.989 -27.194 1.00 96.44 195 ASP A N 1
ATOM 1509 C CA . ASP A 1 195 ? 1.105 -1.631 -27.387 1.00 96.44 195 ASP A CA 1
ATOM 1510 C C . ASP A 1 195 ? 0.143 -2.800 -27.103 1.00 96.44 195 ASP A C 1
ATOM 1512 O O . ASP A 1 195 ? -0.941 -2.597 -26.550 1.00 96.44 195 ASP A O 1
ATOM 1516 N N . SER A 1 196 ? 0.553 -4.042 -27.380 1.00 96.94 196 SER A N 1
ATOM 1517 C CA . SER A 1 196 ? -0.259 -5.233 -27.089 1.00 96.94 196 SER A CA 1
ATOM 1518 C C . SER A 1 196 ? -0.395 -5.525 -25.588 1.00 96.94 196 SER A C 1
ATOM 1520 O O . SER A 1 196 ? -1.303 -6.250 -25.171 1.00 96.94 196 SER A O 1
ATOM 1522 N N . LYS A 1 197 ? 0.491 -4.961 -24.756 1.00 97.62 197 LYS A N 1
ATOM 1523 C CA . LYS A 1 197 ? 0.551 -5.206 -23.308 1.00 97.62 197 LYS A CA 1
ATOM 1524 C C . LYS A 1 197 ? -0.157 -4.153 -22.472 1.00 97.62 197 LYS A C 1
ATOM 1526 O O . LYS A 1 197 ? -0.322 -4.378 -21.276 1.00 97.62 197 LYS A O 1
ATOM 1531 N N . ILE A 1 198 ? -0.628 -3.055 -23.066 1.00 97.69 198 ILE A N 1
ATOM 1532 C CA . ILE A 1 198 ? -1.254 -1.944 -22.326 1.00 97.69 198 ILE A CA 1
ATOM 1533 C C . ILE A 1 198 ? -2.412 -2.455 -21.463 1.00 97.69 198 ILE A C 1
ATOM 1535 O O . ILE A 1 198 ? -2.446 -2.215 -20.257 1.00 97.69 198 ILE A O 1
ATOM 1539 N N . GLN A 1 199 ? -3.330 -3.222 -22.060 1.00 95.69 199 GLN A N 1
ATOM 1540 C CA . GLN A 1 199 ? -4.473 -3.771 -21.330 1.00 95.69 199 GLN A CA 1
ATOM 1541 C C . GLN A 1 199 ? -4.048 -4.819 -20.293 1.00 95.69 199 GLN A C 1
ATOM 1543 O O . GLN A 1 199 ? -4.666 -4.920 -19.238 1.00 95.69 199 GLN A O 1
ATOM 1548 N N . VAL A 1 200 ? -2.989 -5.587 -20.569 1.00 96.12 200 VAL A N 1
ATOM 1549 C CA . VAL A 1 200 ? -2.459 -6.594 -19.636 1.00 96.12 200 VAL A CA 1
ATOM 1550 C C . VAL A 1 200 ? -1.915 -5.914 -18.382 1.00 96.12 200 VAL A C 1
ATOM 1552 O O . VAL A 1 200 ? -2.287 -6.305 -17.279 1.00 96.12 200 VAL A O 1
ATOM 1555 N N . VAL A 1 201 ? -1.112 -4.858 -18.542 1.00 96.75 201 VAL A N 1
ATOM 1556 C CA . VAL A 1 201 ? -0.587 -4.063 -17.423 1.00 96.75 201 VAL A CA 1
ATOM 1557 C C . VAL A 1 201 ? -1.722 -3.374 -16.669 1.00 96.75 201 VAL A C 1
ATOM 1559 O O . VAL A 1 201 ? -1.778 -3.466 -15.447 1.00 96.75 201 VAL A O 1
ATOM 1562 N N . ALA A 1 202 ? -2.664 -2.734 -17.366 1.00 94.88 202 ALA A N 1
ATOM 1563 C CA . ALA A 1 202 ? -3.798 -2.082 -16.712 1.00 94.88 202 ALA A CA 1
ATOM 1564 C C . ALA A 1 202 ? -4.647 -3.073 -15.894 1.00 94.88 202 ALA A C 1
ATOM 1566 O O . ALA A 1 202 ? -5.018 -2.783 -14.757 1.00 94.88 202 ALA A O 1
ATOM 1567 N N . ASN A 1 203 ? -4.892 -4.274 -16.429 1.00 92.50 203 ASN A N 1
ATOM 1568 C CA . ASN A 1 203 ? -5.580 -5.343 -15.706 1.00 92.50 203 ASN A CA 1
ATOM 1569 C C . ASN A 1 203 ? -4.758 -5.844 -14.514 1.00 92.50 203 ASN A C 1
ATOM 1571 O O . ASN A 1 203 ? -5.329 -6.095 -13.460 1.00 92.50 203 ASN A O 1
ATOM 1575 N N . ALA A 1 204 ? -3.435 -5.965 -14.647 1.00 92.81 204 ALA A N 1
ATOM 1576 C CA . ALA A 1 204 ? -2.556 -6.321 -13.536 1.00 92.81 204 ALA A CA 1
ATOM 1577 C C . ALA A 1 204 ? -2.640 -5.282 -12.407 1.00 92.81 204 ALA A C 1
ATOM 1579 O O . ALA A 1 204 ? -2.820 -5.654 -11.254 1.00 92.81 204 ALA A O 1
ATOM 1580 N N . ILE A 1 205 ? -2.616 -3.986 -12.734 1.00 92.88 205 ILE A N 1
ATOM 1581 C CA . ILE A 1 205 ? -2.777 -2.896 -11.758 1.00 92.88 205 ILE A CA 1
ATOM 1582 C C . ILE A 1 205 ? -4.154 -2.953 -11.089 1.00 92.88 205 ILE A C 1
ATOM 1584 O O . ILE A 1 205 ? -4.261 -2.752 -9.883 1.00 92.88 205 ILE A O 1
ATOM 1588 N N . CYS A 1 206 ? -5.196 -3.267 -11.856 1.00 89.00 206 CYS A N 1
ATOM 1589 C CA . CYS A 1 206 ? -6.555 -3.436 -11.354 1.00 89.00 206 CYS A CA 1
ATOM 1590 C C . CYS A 1 206 ? -6.707 -4.640 -10.410 1.00 89.00 206 CYS A C 1
ATOM 1592 O O . CYS A 1 206 ? -7.431 -4.584 -9.417 1.00 89.00 206 CYS A O 1
ATOM 1594 N N . ASN A 1 207 ? -6.017 -5.730 -10.745 1.00 86.75 207 ASN A N 1
ATOM 1595 C CA . ASN A 1 207 ? -6.044 -7.000 -10.030 1.00 86.75 207 ASN A CA 1
ATOM 1596 C C . ASN A 1 207 ? -5.020 -7.070 -8.905 1.00 86.75 207 ASN A C 1
ATOM 1598 O O . ASN A 1 207 ? -5.037 -8.048 -8.156 1.00 86.75 207 ASN A O 1
ATOM 1602 N N . ILE A 1 208 ? -4.158 -6.056 -8.751 1.00 82.38 208 ILE A N 1
ATOM 1603 C CA . ILE A 1 208 ? -3.458 -5.842 -7.494 1.00 82.38 208 ILE A CA 1
ATOM 1604 C C . ILE A 1 208 ? -4.555 -5.641 -6.467 1.00 82.38 208 ILE A C 1
ATOM 1606 O O . ILE A 1 208 ? -5.133 -4.567 -6.291 1.00 82.38 208 ILE A O 1
ATOM 1610 N N . THR A 1 209 ? -4.870 -6.742 -5.793 1.00 64.62 209 THR A N 1
ATOM 1611 C CA . THR A 1 209 ? -5.663 -6.701 -4.592 1.00 64.62 209 THR A CA 1
ATOM 1612 C C . THR A 1 209 ? -4.967 -5.687 -3.714 1.00 64.62 209 THR A C 1
ATOM 1614 O O . THR A 1 209 ? -3.757 -5.798 -3.493 1.00 64.62 209 THR A O 1
ATOM 1617 N N . LEU A 1 210 ? -5.720 -4.706 -3.220 1.00 61.66 210 LEU A N 1
ATOM 1618 C CA . LEU A 1 210 ? -5.397 -4.069 -1.956 1.00 61.66 210 LEU A CA 1
ATOM 1619 C C . LEU A 1 210 ? -5.071 -5.220 -1.009 1.00 61.66 210 LEU A C 1
ATOM 1621 O O . LEU A 1 210 ? -5.992 -5.883 -0.528 1.00 61.66 210 LEU A O 1
ATOM 1625 N N . VAL A 1 211 ? -3.791 -5.568 -0.845 1.00 58.22 211 VAL A N 1
ATOM 1626 C CA . VAL A 1 211 ? -3.404 -6.602 0.105 1.00 58.22 211 VAL A CA 1
ATOM 1627 C C . VAL A 1 211 ? -3.591 -5.916 1.429 1.00 58.22 211 VAL A C 1
ATOM 1629 O O . VAL A 1 211 ? -2.704 -5.241 1.946 1.00 58.22 211 VAL A O 1
ATOM 1632 N N . LYS A 1 212 ? -4.828 -6.024 1.906 1.00 67.25 212 LYS A N 1
ATOM 1633 C CA . LYS A 1 212 ? -5.223 -5.577 3.216 1.00 67.25 212 LYS A CA 1
ATOM 1634 C C . LYS A 1 212 ? -4.307 -6.322 4.155 1.00 67.25 212 LYS A C 1
ATOM 1636 O O . LYS A 1 212 ? -4.330 -7.553 4.186 1.00 67.25 212 LYS A O 1
ATOM 1641 N N . THR A 1 213 ? -3.463 -5.582 4.856 1.00 74.50 213 THR A N 1
ATOM 1642 C CA . THR A 1 213 ? -2.610 -6.159 5.896 1.00 74.50 213 THR A CA 1
ATOM 1643 C C . THR A 1 213 ? -3.490 -6.956 6.865 1.00 74.50 213 THR A C 1
ATOM 1645 O O . THR A 1 213 ? -4.684 -6.665 6.988 1.00 74.50 213 THR A O 1
ATOM 1648 N N . GLU A 1 214 ? -2.955 -7.945 7.583 1.00 83.31 214 GLU A N 1
ATOM 1649 C CA . GLU A 1 214 ? -3.749 -8.649 8.610 1.00 83.31 214 GLU A CA 1
ATOM 1650 C C . GLU A 1 214 ? -4.379 -7.671 9.612 1.00 83.31 214 GLU A C 1
ATOM 1652 O O . GLU A 1 214 ? -5.512 -7.858 10.059 1.00 83.31 214 GLU A O 1
ATOM 1657 N N . CYS A 1 215 ? -3.699 -6.554 9.864 1.00 85.75 215 CYS A N 1
ATOM 1658 C CA . CYS A 1 215 ? -4.228 -5.445 10.636 1.00 85.75 215 CYS A CA 1
ATOM 1659 C C . CYS A 1 215 ? -5.466 -4.792 9.990 1.00 85.75 215 CYS A C 1
ATOM 1661 O O . CYS A 1 215 ? -6.499 -4.638 10.641 1.00 85.75 215 CYS A O 1
ATOM 1663 N N . GLU A 1 216 ? -5.421 -4.463 8.698 1.00 85.12 216 GLU A N 1
ATOM 1664 C CA . GLU A 1 216 ? -6.569 -3.889 7.987 1.00 85.12 216 GLU A CA 1
ATOM 1665 C C . GLU A 1 216 ? -7.719 -4.906 7.840 1.00 85.12 216 GLU A C 1
ATOM 1667 O O . GLU A 1 216 ? -8.900 -4.557 7.956 1.00 85.12 216 GLU A O 1
ATOM 1672 N N . LYS A 1 217 ? -7.409 -6.193 7.641 1.00 86.69 217 LYS A N 1
ATOM 1673 C CA . LYS A 1 217 ? -8.409 -7.274 7.674 1.00 86.69 217 LYS A CA 1
ATOM 1674 C C . LYS A 1 217 ? -9.090 -7.334 9.042 1.00 86.69 217 LYS A C 1
ATOM 1676 O O . LYS A 1 217 ? -10.320 -7.391 9.110 1.00 86.69 217 LYS A O 1
ATOM 1681 N N . ALA A 1 218 ? -8.319 -7.263 10.125 1.00 92.50 218 ALA A N 1
ATOM 1682 C CA . ALA A 1 218 ? -8.843 -7.234 11.484 1.00 92.50 218 ALA A CA 1
ATOM 1683 C C . ALA A 1 218 ? -9.690 -5.981 11.753 1.00 92.50 218 ALA A C 1
ATOM 1685 O O . ALA A 1 218 ? -10.792 -6.109 12.290 1.00 92.50 218 ALA A O 1
ATOM 1686 N N . TYR A 1 219 ? -9.235 -4.800 11.319 1.00 93.19 219 TYR A N 1
ATOM 1687 C CA . TYR A 1 219 ? -10.003 -3.557 11.409 1.00 93.19 219 TYR A CA 1
ATOM 1688 C C . TYR A 1 219 ? -11.357 -3.698 10.721 1.00 93.19 219 TYR A C 1
ATOM 1690 O O . TYR A 1 219 ? -12.387 -3.363 11.305 1.00 93.19 219 TYR A O 1
ATOM 1698 N N . ASN A 1 220 ? -11.382 -4.241 9.502 1.00 90.00 220 ASN A N 1
ATOM 1699 C CA . ASN A 1 220 ? -12.613 -4.434 8.740 1.00 90.00 220 ASN A CA 1
ATOM 1700 C C . ASN A 1 220 ? -13.564 -5.438 9.405 1.00 90.00 220 ASN A C 1
ATOM 1702 O O . ASN A 1 220 ? -14.778 -5.242 9.356 1.00 90.00 220 ASN A O 1
ATOM 1706 N N . LYS A 1 221 ? -13.024 -6.464 10.072 1.00 94.50 221 LYS A N 1
ATOM 1707 C CA . LYS A 1 221 ? -13.803 -7.468 10.808 1.00 94.50 221 LYS A CA 1
ATOM 1708 C C . LYS A 1 221 ? -14.418 -6.924 12.100 1.00 94.50 221 LYS A C 1
ATOM 1710 O O . LYS A 1 221 ? -15.515 -7.333 12.471 1.00 94.50 221 LYS A O 1
ATOM 1715 N N . CYS A 1 222 ? -13.721 -6.022 12.788 1.00 97.12 222 CYS A N 1
ATOM 1716 C CA . CYS A 1 222 ? -14.206 -5.401 14.014 1.00 97.12 222 CYS A CA 1
ATOM 1717 C C . CYS A 1 222 ? -15.443 -4.526 13.766 1.00 97.12 222 CYS A C 1
ATOM 1719 O O . CYS A 1 222 ? -15.521 -3.789 12.780 1.00 97.12 222 CYS A O 1
ATOM 1721 N N . LEU A 1 223 ? -16.417 -4.603 14.673 1.00 97.44 223 LEU A N 1
ATOM 1722 C CA . LEU A 1 223 ? -17.711 -3.925 14.553 1.00 97.44 223 LEU A CA 1
ATOM 1723 C C . LEU A 1 223 ? -17.721 -2.506 15.122 1.00 97.44 223 LEU A C 1
ATOM 1725 O O . LEU A 1 223 ? -18.682 -1.773 14.877 1.00 97.44 223 LEU A O 1
ATOM 1729 N N . PHE A 1 224 ? -16.691 -2.111 15.871 1.00 98.06 224 PHE A N 1
ATOM 1730 C CA . PHE A 1 224 ? -16.534 -0.749 16.374 1.00 98.06 224 PHE A CA 1
ATOM 1731 C C . PHE A 1 224 ? -15.384 -0.039 15.652 1.00 98.06 224 PHE A C 1
ATOM 1733 O O . PHE A 1 224 ? -14.541 -0.664 15.004 1.00 98.06 224 PHE A O 1
ATOM 1740 N N . LYS A 1 225 ? -15.393 1.288 15.730 1.00 97.44 225 LYS A N 1
ATOM 1741 C CA . LYS A 1 225 ? -14.382 2.199 15.183 1.00 97.44 225 LYS A CA 1
ATOM 1742 C C . LYS A 1 225 ? -14.219 3.390 16.127 1.00 97.44 225 LYS A C 1
ATOM 1744 O O . LYS A 1 225 ? -14.940 3.491 17.115 1.00 97.44 225 LYS A O 1
ATOM 1749 N N . PHE A 1 226 ? -13.306 4.296 15.815 1.00 97.62 226 PHE A N 1
ATOM 1750 C CA . PHE A 1 226 ? -13.192 5.568 16.525 1.00 97.62 226 PHE A CA 1
ATOM 1751 C C . PHE A 1 226 ? -14.035 6.637 15.825 1.00 97.62 226 PHE A C 1
ATOM 1753 O O . PHE A 1 226 ? -14.190 6.613 14.601 1.00 97.62 226 PHE A O 1
ATOM 1760 N N . SER A 1 227 ? -14.621 7.545 16.600 1.00 95.81 227 SER A N 1
ATOM 1761 C CA . SER A 1 227 ? -15.413 8.659 16.078 1.00 95.81 227 SER A CA 1
ATOM 1762 C C . SER A 1 227 ? -14.579 9.500 15.107 1.00 95.81 227 SER A C 1
ATOM 1764 O O . SER A 1 227 ? -13.414 9.783 15.373 1.00 95.81 227 SER A O 1
ATOM 1766 N N . GLY A 1 228 ? -15.158 9.849 13.955 1.00 92.56 228 GLY A N 1
ATOM 1767 C CA . GLY A 1 228 ? -14.465 10.572 12.881 1.00 92.56 228 GLY A CA 1
ATOM 1768 C C . GLY A 1 228 ? -13.454 9.749 12.068 1.00 92.56 228 GLY A C 1
ATOM 1769 O O . GLY A 1 228 ? -12.856 10.292 11.144 1.00 92.56 228 GLY A O 1
ATOM 1770 N N . ILE A 1 229 ? -13.264 8.457 12.371 1.00 92.06 229 ILE A N 1
ATOM 1771 C CA . ILE A 1 229 ? -12.287 7.591 11.696 1.00 92.06 229 ILE A CA 1
ATOM 1772 C C . ILE A 1 229 ? -12.999 6.512 10.876 1.00 92.06 229 ILE A C 1
ATOM 1774 O O . ILE A 1 229 ? -13.387 5.465 11.399 1.00 92.06 229 ILE A O 1
ATOM 1778 N N . ASP A 1 230 ? -13.142 6.759 9.574 1.00 83.81 230 ASP A N 1
ATOM 1779 C CA . ASP A 1 230 ? -13.811 5.849 8.630 1.00 83.81 230 ASP A CA 1
ATOM 1780 C C . ASP A 1 230 ? -12.855 4.935 7.845 1.00 83.81 230 ASP A C 1
ATOM 1782 O O . ASP A 1 230 ? -13.302 3.986 7.201 1.00 83.81 230 ASP A O 1
ATOM 1786 N N . ASP A 1 231 ? -11.549 5.193 7.930 1.00 79.81 231 ASP A N 1
ATOM 1787 C CA . ASP A 1 231 ? -10.490 4.436 7.260 1.00 79.81 231 ASP A CA 1
ATOM 1788 C C . ASP A 1 231 ? -9.458 3.958 8.292 1.00 79.81 231 ASP A C 1
ATOM 1790 O O . ASP A 1 231 ? -9.074 4.710 9.194 1.00 79.81 231 ASP A O 1
ATOM 1794 N N . PHE A 1 232 ? -9.004 2.709 8.161 1.00 84.06 232 PHE A N 1
ATOM 1795 C CA . PHE A 1 232 ? -7.991 2.119 9.037 1.00 84.06 232 PHE A CA 1
ATOM 1796 C C . PHE A 1 232 ? -6.697 2.939 9.074 1.00 84.06 232 PHE A C 1
ATOM 1798 O O . PHE A 1 232 ? -6.101 3.101 10.135 1.00 84.06 232 PHE A O 1
ATOM 1805 N N . ASN A 1 233 ? -6.267 3.494 7.947 1.00 79.12 233 ASN A N 1
ATOM 1806 C CA . ASN A 1 233 ? -5.015 4.238 7.892 1.00 79.12 233 ASN A CA 1
ATOM 1807 C C . ASN A 1 233 ? -5.094 5.604 8.597 1.00 79.12 233 ASN A C 1
ATOM 1809 O O . ASN A 1 233 ? -4.065 6.236 8.811 1.00 79.12 233 ASN A O 1
ATOM 1813 N N . ASN A 1 234 ? -6.298 6.046 8.975 1.00 85.19 234 ASN A N 1
ATOM 1814 C CA . ASN A 1 234 ? -6.508 7.198 9.852 1.00 85.19 234 ASN A CA 1
ATOM 1815 C C . ASN A 1 234 ? -6.644 6.783 11.330 1.00 85.19 234 ASN A C 1
ATOM 1817 O O . ASN A 1 234 ? -6.663 7.638 12.210 1.00 85.19 234 ASN A O 1
ATOM 1821 N N . ALA A 1 235 ? -6.722 5.482 11.632 1.00 93.19 235 ALA A N 1
ATOM 1822 C CA . ALA A 1 235 ? -6.731 4.947 12.992 1.00 93.19 235 ALA A CA 1
ATOM 1823 C C . ALA A 1 235 ? -5.297 4.814 13.534 1.00 93.19 235 ALA A C 1
ATOM 1825 O O . ALA A 1 235 ? -4.876 3.728 13.932 1.00 93.19 235 ALA A O 1
ATOM 1826 N N . ILE A 1 236 ? -4.537 5.910 13.507 1.00 94.06 236 ILE A N 1
ATOM 1827 C CA . ILE A 1 236 ? -3.168 5.992 14.024 1.00 94.06 236 ILE A CA 1
ATOM 1828 C C . ILE A 1 236 ? -3.179 6.945 15.215 1.00 94.06 236 ILE A C 1
ATOM 1830 O O . ILE A 1 236 ? -3.574 8.100 15.071 1.00 94.06 236 ILE A O 1
ATOM 1834 N N . PHE A 1 237 ? -2.747 6.472 16.382 1.00 96.00 237 PHE A N 1
ATOM 1835 C CA . PHE A 1 237 ? -2.800 7.249 17.620 1.00 96.00 237 PHE A CA 1
ATOM 1836 C C . PHE A 1 237 ? -1.452 7.281 18.328 1.00 96.00 237 PHE A C 1
ATOM 1838 O O . PHE A 1 237 ? -0.724 6.284 18.379 1.00 96.00 237 PHE A O 1
ATOM 1845 N N . SER A 1 238 ? -1.137 8.450 18.881 1.00 95.00 238 SER A N 1
ATOM 1846 C CA . SER A 1 238 ? 0.099 8.659 19.619 1.00 95.00 238 SER A CA 1
ATOM 1847 C C . SER A 1 238 ? 0.064 7.935 20.964 1.00 95.00 238 SER A C 1
ATOM 1849 O O . SER A 1 238 ? -0.895 8.084 21.719 1.00 95.00 238 SER A O 1
ATOM 1851 N N . ILE A 1 239 ? 1.122 7.186 21.277 1.00 95.25 239 ILE A N 1
ATOM 1852 C CA . ILE A 1 239 ? 1.351 6.548 22.588 1.00 95.25 239 ILE A CA 1
ATOM 1853 C C . ILE A 1 239 ? 2.363 7.320 23.446 1.00 95.25 239 ILE A C 1
ATOM 1855 O O . ILE A 1 239 ? 2.785 6.840 24.493 1.00 95.25 239 ILE A O 1
ATOM 1859 N N . ALA A 1 240 ? 2.772 8.511 23.001 1.00 93.31 240 ALA A N 1
ATOM 1860 C CA . ALA A 1 240 ? 3.634 9.408 23.770 1.00 93.31 240 ALA A CA 1
ATOM 1861 C C . ALA A 1 240 ? 2.854 10.246 24.805 1.00 93.31 240 ALA A C 1
ATOM 1863 O O . ALA A 1 240 ? 3.450 11.014 25.561 1.00 93.31 240 ALA A O 1
ATOM 1864 N N . GLY A 1 241 ? 1.522 10.130 24.812 1.00 89.81 241 GLY A N 1
ATOM 1865 C CA . GLY A 1 241 ? 0.641 10.840 25.729 1.00 89.81 241 GLY A CA 1
ATOM 1866 C C . GLY A 1 241 ? 0.757 10.374 27.181 1.00 89.81 241 GLY A C 1
ATOM 1867 O O . GLY A 1 241 ? 1.488 9.447 27.531 1.00 89.81 241 GLY A O 1
ATOM 1868 N N . GLU A 1 242 ? 0.004 11.040 28.054 1.00 94.44 242 GLU A N 1
ATOM 1869 C CA . GLU A 1 242 ? -0.043 10.667 29.464 1.00 94.44 242 GLU A CA 1
ATOM 1870 C C . GLU A 1 242 ? -0.677 9.276 29.651 1.00 94.44 242 GLU A C 1
ATOM 1872 O O . GLU A 1 242 ? -1.734 8.999 29.072 1.00 94.44 242 GLU A O 1
ATOM 1877 N N . PRO A 1 243 ? -0.083 8.411 30.494 1.00 96.06 243 PRO A N 1
ATOM 1878 C CA . PRO A 1 243 ? -0.689 7.134 30.830 1.00 96.06 243 PRO A CA 1
ATOM 1879 C C . PRO A 1 243 ? -1.990 7.336 31.614 1.00 96.06 243 PRO A C 1
ATOM 1881 O O . PRO A 1 243 ? -2.249 8.386 32.203 1.00 96.06 243 PRO A O 1
ATOM 1884 N N . ASP A 1 244 ? -2.809 6.290 31.640 1.00 95.75 244 ASP A N 1
ATOM 1885 C CA . ASP A 1 244 ? -4.084 6.250 32.358 1.00 95.75 244 ASP A CA 1
ATOM 1886 C C . ASP A 1 244 ? -5.127 7.288 31.894 1.00 95.75 244 ASP A C 1
ATOM 1888 O O . ASP A 1 244 ? -6.084 7.604 32.608 1.00 95.75 244 ASP A O 1
ATOM 1892 N N . LYS A 1 245 ? -4.982 7.770 30.653 1.00 95.25 245 LYS A N 1
ATOM 1893 C CA . LYS A 1 245 ? -5.937 8.632 29.946 1.00 95.25 245 LYS A CA 1
ATOM 1894 C C . LYS A 1 245 ? -6.240 8.083 28.556 1.00 95.25 245 LYS A C 1
ATOM 1896 O O . LYS A 1 245 ? -5.456 7.329 27.986 1.00 95.25 245 LYS A O 1
ATOM 1901 N N . SER A 1 246 ? -7.391 8.468 28.002 1.00 96.25 246 SER A N 1
ATOM 1902 C CA . SER A 1 246 ? -7.700 8.156 26.605 1.00 96.25 246 SER A CA 1
ATOM 1903 C C . SER A 1 246 ? -6.735 8.895 25.678 1.00 96.25 246 SER A C 1
ATOM 1905 O O . SER A 1 246 ? -6.593 10.110 25.791 1.00 96.25 246 SER A O 1
ATOM 1907 N N . MET A 1 247 ? -6.119 8.166 24.750 1.00 95.94 247 MET A N 1
ATOM 1908 C CA . MET A 1 247 ? -5.307 8.710 23.651 1.00 95.94 247 MET A CA 1
ATOM 1909 C C . MET A 1 247 ? -6.074 8.727 22.319 1.00 95.94 247 MET A C 1
ATOM 1911 O O . MET A 1 247 ? -5.582 9.243 21.320 1.00 95.94 247 MET A O 1
ATOM 1915 N N . THR A 1 248 ? -7.269 8.131 22.286 1.00 97.12 248 THR A N 1
ATOM 1916 C CA . THR A 1 248 ? -8.128 8.071 21.100 1.00 97.12 248 THR A CA 1
ATOM 1917 C C . THR A 1 248 ? -9.417 8.875 21.312 1.00 97.12 248 THR A C 1
ATOM 1919 O O . THR A 1 248 ? -9.828 9.068 22.463 1.00 97.12 248 THR A O 1
ATOM 1922 N N . PRO A 1 249 ? -10.127 9.238 20.226 1.00 97.06 249 PRO A N 1
ATOM 1923 C CA . PRO A 1 249 ? -11.532 9.647 20.289 1.00 97.06 249 PRO A CA 1
ATOM 1924 C C . PRO A 1 249 ? -12.434 8.547 20.873 1.00 97.06 249 PRO A C 1
ATOM 1926 O O . PRO A 1 249 ? -12.001 7.395 21.032 1.00 97.06 249 PRO A O 1
ATOM 1929 N N . GLN A 1 250 ? -13.708 8.868 21.127 1.00 97.31 250 GLN A N 1
ATOM 1930 C CA . GLN A 1 250 ? -14.719 7.885 21.524 1.00 97.31 250 GLN A CA 1
ATOM 1931 C C . GLN A 1 250 ? -14.812 6.725 20.530 1.00 97.31 250 GLN A C 1
ATOM 1933 O O . GLN A 1 250 ? -14.847 6.893 19.309 1.00 97.31 250 GLN A O 1
ATOM 1938 N N . VAL A 1 251 ? -14.920 5.522 21.081 1.00 98.19 251 VAL A N 1
ATOM 1939 C CA . VAL A 1 251 ? -15.268 4.309 20.354 1.00 98.19 251 VAL A CA 1
ATOM 1940 C C . VAL A 1 251 ? -16.764 4.320 20.050 1.00 98.19 251 VAL A C 1
ATOM 1942 O O . VAL A 1 251 ? -17.603 4.421 20.946 1.00 98.19 251 VAL A O 1
ATOM 1945 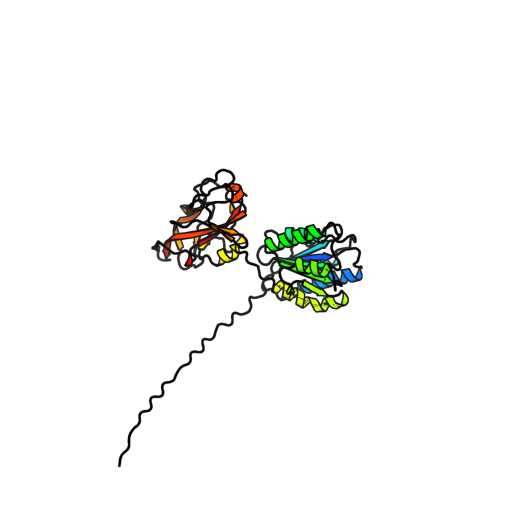N N . VAL A 1 252 ? -17.099 4.167 18.774 1.00 96.94 252 VAL A N 1
ATOM 1946 C CA . VAL A 1 252 ? -18.466 4.180 18.248 1.00 96.94 252 VAL A CA 1
ATOM 1947 C C . VAL A 1 252 ? -18.742 2.904 17.446 1.00 96.94 252 VAL A C 1
ATOM 1949 O O . VAL A 1 252 ? -17.820 2.308 16.877 1.00 96.94 252 VAL A O 1
ATOM 1952 N N . PRO A 1 253 ? -20.001 2.444 17.369 1.00 97.00 253 PRO A N 1
ATOM 1953 C CA . PRO A 1 253 ? -20.336 1.319 16.517 1.00 97.00 253 PRO A CA 1
ATOM 1954 C C . PRO A 1 253 ? -20.241 1.721 15.041 1.00 97.00 253 PRO A C 1
ATOM 1956 O O . PRO A 1 253 ? -20.547 2.850 14.660 1.00 97.00 253 PRO A O 1
ATOM 1959 N N . LYS A 1 254 ? -19.833 0.782 14.181 1.00 94.06 254 LYS A N 1
ATOM 1960 C CA . LYS A 1 254 ? -19.900 0.987 12.725 1.00 94.06 254 LYS A CA 1
ATOM 1961 C C . LYS A 1 254 ? -21.348 1.048 12.230 1.00 94.06 254 LYS A C 1
ATOM 1963 O O . LYS A 1 254 ? -21.634 1.738 11.259 1.00 94.06 254 LYS A O 1
ATOM 1968 N N . ALA A 1 255 ? -22.253 0.338 12.903 1.00 88.56 255 ALA A N 1
ATOM 1969 C CA . ALA A 1 255 ? -23.690 0.441 12.676 1.00 88.56 255 ALA A CA 1
ATOM 1970 C C . ALA A 1 255 ? -24.261 1.681 13.382 1.00 88.56 255 ALA A C 1
ATOM 1972 O O . ALA A 1 255 ? -23.936 1.940 14.533 1.00 88.56 255 ALA A O 1
ATOM 1973 N N . THR A 1 256 ? -25.166 2.408 12.728 1.00 82.88 256 THR A N 1
ATOM 1974 C CA . THR A 1 256 ? -25.726 3.684 13.223 1.00 82.88 256 THR A CA 1
ATOM 1975 C C . THR A 1 256 ? -27.006 3.531 14.055 1.00 82.88 256 THR A C 1
ATOM 1977 O O . THR A 1 256 ? -27.697 4.503 14.354 1.00 82.88 256 THR A O 1
ATOM 1980 N N . THR A 1 257 ? -27.359 2.303 14.434 1.00 87.19 257 THR A N 1
ATOM 1981 C CA . THR A 1 257 ? -28.627 1.979 15.110 1.00 87.19 257 THR A CA 1
ATOM 1982 C C . THR A 1 257 ? -28.620 2.237 16.620 1.00 87.19 257 THR A C 1
ATOM 1984 O O . THR A 1 257 ? -29.679 2.246 17.242 1.00 87.19 257 THR A O 1
ATOM 1987 N N . TYR A 1 258 ? -27.445 2.419 17.223 1.00 92.31 258 TYR A N 1
ATOM 1988 C CA . TYR A 1 258 ? -27.259 2.684 18.652 1.00 92.31 258 TYR A CA 1
ATOM 1989 C C . TYR A 1 258 ? -25.933 3.423 18.878 1.00 92.31 258 TYR A C 1
ATOM 1991 O O . TYR A 1 258 ? -25.099 3.483 17.975 1.00 92.31 258 TYR A O 1
ATOM 1999 N N . SER A 1 259 ? -25.725 3.967 20.074 1.00 94.12 259 SER A N 1
ATOM 2000 C CA . SER A 1 259 ? -24.439 4.503 20.528 1.00 94.12 259 SER A CA 1
ATOM 2001 C C . SER A 1 259 ? -23.860 3.665 21.669 1.00 94.12 259 SER A C 1
ATOM 2003 O O . SER A 1 259 ? -24.546 2.832 22.267 1.00 94.12 259 SER A O 1
ATOM 2005 N N . LEU A 1 260 ? -22.567 3.845 21.936 1.00 96.31 260 LEU A N 1
ATOM 2006 C CA . LEU A 1 260 ? -21.846 3.129 22.985 1.00 96.31 260 LEU A CA 1
ATOM 2007 C C . LEU A 1 260 ? -21.587 4.048 24.181 1.00 96.31 260 LEU A C 1
ATOM 2009 O O . LEU A 1 260 ? -21.112 5.171 24.013 1.00 96.31 260 LEU A O 1
ATOM 2013 N N . GLY A 1 261 ? -21.888 3.548 25.379 1.00 94.25 261 GLY A N 1
ATOM 2014 C CA . GLY A 1 261 ? -21.565 4.201 26.648 1.00 94.25 261 GLY A CA 1
ATOM 2015 C C . GLY A 1 261 ? -20.227 3.721 27.216 1.00 94.25 261 GLY A C 1
ATOM 2016 O O . GLY A 1 261 ? -19.181 3.783 26.565 1.00 94.25 261 GLY A O 1
ATOM 2017 N N . THR A 1 262 ? -20.246 3.245 28.462 1.00 94.56 262 THR A N 1
ATOM 2018 C CA . THR A 1 262 ? -19.048 2.689 29.107 1.00 94.56 262 THR A CA 1
ATOM 2019 C C . THR A 1 262 ? -18.636 1.369 28.451 1.00 94.56 262 THR A C 1
ATOM 2021 O O . THR A 1 262 ? -19.486 0.508 28.213 1.00 94.56 262 THR A O 1
ATOM 2024 N N . LEU A 1 263 ? -17.336 1.203 28.188 1.00 96.94 263 LEU A N 1
ATOM 2025 C CA . LEU A 1 263 ? -16.724 -0.007 27.631 1.00 96.94 263 LEU A CA 1
ATOM 2026 C C . LEU A 1 263 ? -15.779 -0.675 28.638 1.00 96.94 263 LEU A C 1
ATOM 2028 O O . LEU A 1 263 ? -15.151 -0.001 29.452 1.00 96.94 263 LEU A O 1
ATOM 2032 N N . ASN A 1 264 ? -15.640 -1.998 28.554 1.00 95.19 264 ASN A N 1
ATOM 2033 C CA . ASN A 1 264 ? -14.719 -2.792 29.366 1.00 95.19 264 ASN A CA 1
ATOM 2034 C C . ASN A 1 264 ? -14.244 -4.045 28.593 1.00 95.19 264 ASN A C 1
ATOM 2036 O O . ASN A 1 264 ? -14.969 -4.594 27.763 1.00 95.19 264 ASN A O 1
ATOM 2040 N N . THR A 1 265 ? -13.017 -4.486 28.866 1.00 92.25 265 THR A N 1
ATOM 2041 C CA . THR A 1 265 ? -12.284 -5.566 28.187 1.00 92.25 265 THR A CA 1
ATOM 2042 C C . THR A 1 265 ? -12.093 -6.809 29.069 1.00 92.25 265 THR A C 1
ATOM 2044 O O . THR A 1 265 ? -11.299 -7.672 28.713 1.00 92.25 265 THR A O 1
ATOM 2047 N N . ASN A 1 266 ? -12.779 -6.894 30.224 1.00 87.81 266 ASN A N 1
ATOM 2048 C CA . ASN A 1 266 ? -12.680 -7.950 31.248 1.00 87.81 266 ASN A CA 1
ATOM 2049 C C . ASN A 1 266 ? -12.104 -9.285 30.737 1.00 87.81 266 ASN A C 1
ATOM 2051 O O . ASN A 1 266 ? -12.727 -9.957 29.912 1.00 87.81 266 ASN A O 1
ATOM 2055 N N . ASN A 1 267 ? -10.951 -9.674 31.297 1.00 81.81 267 ASN A N 1
ATOM 2056 C CA . ASN A 1 267 ? -10.242 -10.936 31.053 1.00 81.81 267 ASN A CA 1
ATOM 2057 C C . ASN A 1 267 ? -9.824 -11.208 29.597 1.00 81.81 267 ASN A C 1
ATOM 2059 O O . ASN A 1 267 ? -9.496 -12.348 29.269 1.00 81.81 267 ASN A O 1
ATOM 2063 N N . VAL A 1 268 ? -9.793 -10.190 28.733 1.00 89.81 268 VAL A N 1
ATOM 2064 C CA . VAL A 1 268 ? -9.239 -10.303 27.382 1.00 89.81 268 VAL A CA 1
ATOM 2065 C C . VAL A 1 268 ? -7.994 -9.443 27.267 1.00 89.81 268 VAL A C 1
ATOM 2067 O O . VAL A 1 268 ? -8.027 -8.234 27.490 1.00 89.81 268 VAL A O 1
ATOM 2070 N N . VAL A 1 269 ? -6.891 -10.100 26.917 1.00 92.94 269 VAL A N 1
ATOM 2071 C CA . VAL A 1 269 ? -5.621 -9.438 26.635 1.00 92.94 269 VAL A CA 1
ATOM 2072 C C . VAL A 1 269 ? -5.705 -8.817 25.238 1.00 92.94 269 VAL A C 1
ATOM 2074 O O . VAL A 1 269 ? -6.149 -9.504 24.314 1.00 92.94 269 VAL A O 1
ATOM 2077 N N . PRO A 1 270 ? -5.304 -7.549 25.051 1.00 93.88 270 PRO A N 1
ATOM 2078 C CA . PRO A 1 270 ? -5.184 -6.982 23.720 1.00 93.88 270 PRO A CA 1
ATOM 2079 C C . PRO A 1 270 ? -4.119 -7.722 22.905 1.00 93.88 270 PRO A C 1
ATOM 2081 O O . PRO A 1 270 ? -3.272 -8.431 23.447 1.00 93.88 270 PRO A O 1
ATOM 2084 N N . GLU A 1 271 ? -4.146 -7.545 21.594 1.00 95.50 271 GLU A N 1
ATOM 2085 C CA . GLU A 1 271 ? -3.266 -8.257 20.668 1.00 95.50 271 GLU A CA 1
ATOM 2086 C C . GLU A 1 271 ? -2.431 -7.279 19.850 1.00 95.50 271 GLU A C 1
ATOM 2088 O O . GLU A 1 271 ? -2.950 -6.254 19.404 1.00 95.50 271 GLU A O 1
ATOM 2093 N N . PHE A 1 272 ? -1.173 -7.637 19.591 1.00 94.00 272 PHE A N 1
ATOM 2094 C CA . PHE A 1 272 ? -0.435 -7.122 18.447 1.00 94.00 272 PHE A CA 1
ATOM 2095 C C . PHE A 1 272 ? -0.701 -8.002 17.229 1.00 94.00 272 PHE A C 1
ATOM 2097 O O . PHE A 1 272 ? -0.613 -9.230 17.301 1.00 94.00 272 PHE A O 1
ATOM 2104 N N . ILE A 1 273 ? -1.044 -7.361 16.114 1.00 90.50 273 ILE A N 1
ATOM 2105 C CA . ILE A 1 273 ? -1.254 -8.020 14.826 1.00 90.50 273 ILE A CA 1
ATOM 2106 C C . ILE A 1 273 ? -0.104 -7.635 13.903 1.00 90.50 273 ILE A C 1
ATOM 2108 O O . ILE A 1 273 ? 0.019 -6.488 13.479 1.00 90.50 273 ILE A O 1
ATOM 2112 N N . GLU A 1 274 ? 0.721 -8.611 13.576 1.00 80.19 274 GLU A N 1
ATOM 2113 C CA . GLU A 1 274 ? 1.818 -8.500 12.621 1.00 80.19 274 GLU A CA 1
ATOM 2114 C C . GLU A 1 274 ? 1.515 -9.377 11.403 1.00 80.19 274 GLU A C 1
ATOM 2116 O O . GLU A 1 274 ? 0.578 -10.175 11.431 1.00 80.19 274 GLU A O 1
ATOM 2121 N N . GLU A 1 275 ? 2.279 -9.201 10.324 1.00 67.31 275 GLU A N 1
ATOM 2122 C CA . GLU A 1 275 ? 1.995 -9.679 8.959 1.00 67.31 275 GLU A CA 1
ATOM 2123 C C . GLU A 1 275 ? 1.297 -11.035 8.857 1.00 67.31 275 GLU A C 1
ATOM 2125 O O . GLU A 1 275 ? 0.358 -11.153 8.083 1.00 67.31 275 GLU A O 1
ATOM 2130 N N . ASN A 1 276 ? 1.721 -12.029 9.643 1.00 65.00 276 ASN A N 1
ATOM 2131 C CA . ASN A 1 276 ? 1.100 -13.356 9.702 1.00 65.00 276 ASN A CA 1
ATOM 2132 C C . ASN A 1 276 ? 0.906 -13.873 11.138 1.00 65.00 276 ASN A C 1
ATOM 2134 O O . ASN A 1 276 ? 0.637 -15.060 11.339 1.00 65.00 276 ASN A O 1
ATOM 2138 N N . GLN A 1 277 ? 1.090 -13.023 12.150 1.00 78.00 277 GLN A N 1
ATOM 2139 C CA . GLN A 1 277 ? 1.081 -13.438 13.550 1.00 78.00 277 GLN A CA 1
ATOM 2140 C C . GLN A 1 277 ? 0.206 -12.522 14.393 1.00 78.00 277 GLN A C 1
ATOM 2142 O O . GLN A 1 277 ? 0.319 -11.301 14.360 1.00 78.00 277 GLN A O 1
ATOM 2147 N N . VAL A 1 278 ? -0.663 -13.143 15.183 1.00 85.25 278 VAL A N 1
ATOM 2148 C CA . VAL A 1 278 ? -1.411 -12.470 16.240 1.00 85.25 278 VAL A CA 1
ATOM 2149 C C . VAL A 1 278 ? -0.791 -12.898 17.559 1.00 85.25 278 VAL A C 1
ATOM 2151 O O . VAL A 1 278 ? -0.801 -14.083 17.892 1.00 85.25 278 VAL A O 1
ATOM 2154 N N . SER A 1 279 ? -0.264 -11.929 18.295 1.00 88.25 279 SER A N 1
ATOM 2155 C CA . SER A 1 279 ? 0.423 -12.146 19.565 1.00 88.25 279 SER A CA 1
ATOM 2156 C C . SER A 1 279 ? -0.313 -11.403 20.666 1.00 88.25 279 SER A C 1
ATOM 2158 O O . SER A 1 279 ? -0.584 -10.209 20.543 1.00 88.25 279 SER A O 1
ATOM 2160 N N . LEU A 1 280 ? -0.637 -12.091 21.760 1.00 89.00 280 LEU A N 1
ATOM 2161 C CA . LEU A 1 280 ? -1.192 -11.428 22.938 1.00 89.00 280 LEU A CA 1
ATOM 2162 C C . LEU A 1 280 ? -0.167 -10.439 23.500 1.00 89.00 280 LEU A C 1
ATOM 2164 O O . LEU A 1 280 ? 1.031 -10.729 23.536 1.00 89.00 280 LEU A O 1
ATOM 2168 N N . ILE A 1 281 ? -0.638 -9.289 23.980 1.00 86.38 281 ILE A N 1
ATOM 2169 C CA . ILE A 1 281 ? 0.215 -8.286 24.613 1.00 86.38 281 ILE A CA 1
ATOM 2170 C C . ILE A 1 281 ? 0.545 -8.722 26.042 1.00 86.38 281 ILE A C 1
ATOM 2172 O O . ILE A 1 281 ? -0.032 -8.243 27.016 1.00 86.38 281 ILE A O 1
ATOM 2176 N N . THR A 1 282 ? 1.460 -9.684 26.155 1.00 85.06 282 THR A N 1
ATOM 2177 C CA . THR A 1 282 ? 1.939 -10.222 27.434 1.00 85.06 282 THR A CA 1
ATOM 2178 C C . THR A 1 282 ? 3.454 -10.196 27.533 1.00 85.06 282 THR A C 1
ATOM 2180 O O . THR A 1 282 ? 3.979 -9.655 28.499 1.00 85.06 282 THR A O 1
ATOM 2183 N N . GLU A 1 283 ? 4.177 -10.746 26.555 1.00 80.31 283 GLU A N 1
ATOM 2184 C CA . GLU A 1 283 ? 5.640 -10.856 26.600 1.00 80.31 283 GLU A CA 1
ATOM 2185 C C . GLU A 1 283 ? 6.241 -10.649 25.206 1.00 80.31 283 GLU A C 1
ATOM 2187 O O . GLU A 1 283 ? 5.845 -11.317 24.254 1.00 80.31 283 GLU A O 1
ATOM 2192 N N . PHE A 1 284 ? 7.216 -9.742 25.095 1.00 77.75 284 PHE A N 1
ATOM 2193 C CA . PHE A 1 284 ? 7.976 -9.497 23.865 1.00 77.75 284 PHE A CA 1
ATOM 2194 C C . PHE A 1 284 ? 9.459 -9.351 24.199 1.00 77.75 284 PHE A C 1
ATOM 2196 O O . PHE A 1 284 ? 9.890 -8.370 24.812 1.00 77.75 284 PHE A O 1
ATOM 2203 N N . GLY A 1 285 ? 10.253 -10.352 23.815 1.00 78.12 285 GLY A N 1
ATOM 2204 C CA . GLY A 1 285 ? 11.654 -10.442 24.221 1.00 78.12 285 GLY A CA 1
ATOM 2205 C C . GLY A 1 285 ? 11.782 -10.538 25.744 1.00 78.12 285 GLY A C 1
ATOM 2206 O O . GLY A 1 285 ? 11.221 -11.438 26.361 1.00 78.12 285 GLY A O 1
ATOM 2207 N N . SER A 1 286 ? 12.516 -9.607 26.357 1.00 78.62 286 SER A N 1
ATOM 2208 C CA . SER A 1 286 ? 12.670 -9.520 27.817 1.00 78.62 286 SER A CA 1
ATOM 2209 C C . SER A 1 286 ? 11.594 -8.680 28.513 1.00 78.62 286 SER A C 1
ATOM 2211 O O . SER A 1 286 ? 11.572 -8.624 29.743 1.00 78.62 286 SER A O 1
ATOM 2213 N N . GLN A 1 287 ? 10.716 -8.012 27.757 1.00 87.31 287 GLN A N 1
ATOM 2214 C CA . GLN A 1 287 ? 9.698 -7.129 28.321 1.00 87.31 287 GLN A CA 1
ATOM 2215 C C . GLN A 1 287 ? 8.388 -7.860 28.568 1.00 87.31 287 GLN A C 1
ATOM 2217 O O . GLN A 1 287 ? 7.926 -8.641 27.737 1.00 87.31 287 GLN A O 1
ATOM 2222 N N . ARG A 1 288 ? 7.756 -7.538 29.697 1.00 86.88 288 ARG A N 1
ATOM 2223 C CA . ARG A 1 288 ? 6.429 -8.031 30.069 1.00 86.88 288 ARG A CA 1
ATOM 2224 C C . ARG A 1 288 ? 5.433 -6.894 30.094 1.00 86.88 288 ARG A C 1
ATOM 2226 O O . ARG A 1 288 ? 5.660 -5.922 30.801 1.00 86.88 288 ARG A O 1
ATOM 2233 N N . PHE A 1 289 ? 4.331 -7.041 29.382 1.00 89.81 289 PHE A N 1
ATOM 2234 C CA . PHE A 1 289 ? 3.202 -6.127 29.421 1.00 89.81 289 PHE A CA 1
ATOM 2235 C C . PHE A 1 289 ? 2.144 -6.642 30.394 1.00 89.81 289 PHE A C 1
ATOM 2237 O O . PHE A 1 289 ? 1.975 -7.847 30.594 1.00 89.81 289 PHE A O 1
ATOM 2244 N N . THR A 1 290 ? 1.405 -5.723 31.007 1.00 89.38 290 THR A N 1
ATOM 2245 C CA . THR A 1 290 ? 0.219 -6.096 31.774 1.00 89.38 290 THR A CA 1
ATOM 2246 C C . THR A 1 290 ? -0.899 -6.520 30.811 1.00 89.38 290 THR A C 1
ATOM 2248 O O . THR A 1 290 ? -1.075 -5.902 29.762 1.00 89.38 290 THR A O 1
ATOM 2251 N N . PRO A 1 291 ? -1.741 -7.504 31.174 1.00 87.88 291 PRO A N 1
ATOM 2252 C CA . PRO A 1 291 ? -2.921 -7.875 30.386 1.00 87.88 291 PRO A CA 1
ATOM 2253 C C . PRO A 1 291 ? -3.872 -6.714 30.065 1.00 87.88 291 PRO A C 1
ATOM 2255 O O . PRO A 1 291 ? -4.667 -6.795 29.140 1.00 87.88 291 PRO A O 1
ATOM 2258 N N . THR A 1 292 ? -3.806 -5.640 30.852 1.00 89.38 292 THR A N 1
ATOM 2259 C CA . THR A 1 292 ? -4.624 -4.429 30.733 1.00 89.38 292 THR A CA 1
ATOM 2260 C C . THR A 1 292 ? -3.839 -3.241 30.188 1.00 89.38 292 THR A C 1
ATOM 2262 O O . THR A 1 292 ? -4.244 -2.099 30.416 1.00 89.38 292 THR A O 1
ATOM 2265 N N . HIS A 1 293 ? -2.689 -3.484 29.550 1.00 94.31 293 HIS A N 1
ATOM 2266 C CA . HIS A 1 293 ? -1.785 -2.413 29.156 1.00 94.31 293 HIS A CA 1
ATOM 2267 C C . HIS A 1 293 ? -2.464 -1.411 28.224 1.00 94.31 293 HIS A C 1
ATOM 2269 O O . HIS A 1 293 ? -2.321 -0.216 28.442 1.00 94.31 293 HIS A O 1
ATOM 2275 N N . PHE A 1 294 ? -3.277 -1.889 27.278 1.00 96.12 294 PHE A N 1
ATOM 2276 C CA . PHE A 1 294 ? -4.261 -1.075 26.566 1.00 96.12 294 PHE A CA 1
ATOM 2277 C C . PHE A 1 294 ? -5.660 -1.383 27.094 1.00 96.12 294 PHE A C 1
ATOM 2279 O O . PHE A 1 294 ? -6.048 -2.550 27.188 1.00 96.12 294 PHE A O 1
ATOM 2286 N N . LYS A 1 295 ? -6.429 -0.349 27.440 1.00 95.94 295 LYS A N 1
ATOM 2287 C CA . LYS A 1 295 ? -7.785 -0.501 27.989 1.00 95.94 295 LYS A CA 1
ATOM 2288 C C . LYS A 1 295 ? -8.643 0.741 27.728 1.00 95.94 295 LYS A C 1
ATOM 2290 O O . LYS A 1 295 ? -8.094 1.804 27.423 1.00 95.94 295 LYS A O 1
ATOM 2295 N N . PRO A 1 296 ? -9.980 0.628 27.819 1.00 97.12 296 PRO A N 1
ATOM 2296 C CA . PRO A 1 296 ? -10.852 1.775 27.660 1.00 97.12 296 PRO A CA 1
ATOM 2297 C C . PRO A 1 296 ? -10.748 2.753 28.833 1.00 97.12 296 PRO A C 1
ATOM 2299 O O . PRO A 1 296 ? -10.640 2.338 29.988 1.00 97.12 296 PRO A O 1
ATOM 2302 N N . TYR A 1 297 ? -10.865 4.044 28.527 1.00 96.88 297 TYR A N 1
ATOM 2303 C CA . TYR A 1 297 ? -11.015 5.126 29.500 1.00 96.88 297 TYR A CA 1
ATOM 2304 C C . TYR A 1 297 ? -12.231 5.976 29.152 1.00 96.88 297 TYR A C 1
ATOM 2306 O O . TYR A 1 297 ? -12.522 6.220 27.982 1.00 96.88 297 TYR A O 1
ATOM 2314 N N . TRP A 1 298 ? -12.943 6.429 30.182 1.00 95.38 298 TRP A N 1
ATOM 2315 C CA . TRP A 1 298 ? -14.112 7.285 30.025 1.00 95.38 298 TRP A CA 1
ATOM 2316 C C . TRP A 1 298 ? -13.715 8.691 29.558 1.00 95.38 298 TRP A C 1
ATOM 2318 O O . TRP A 1 298 ? -12.831 9.314 30.144 1.00 95.38 298 TRP A O 1
ATOM 2328 N N . ILE A 1 299 ? -14.408 9.198 28.542 1.00 94.25 299 ILE A N 1
ATOM 2329 C CA . ILE A 1 299 ? -14.303 10.563 28.026 1.00 94.25 299 ILE A CA 1
ATOM 2330 C C . ILE A 1 299 ? -15.585 11.292 28.433 1.00 94.25 299 ILE A C 1
ATOM 2332 O O . ILE A 1 299 ? -16.664 11.043 27.890 1.00 94.25 299 ILE A O 1
ATOM 2336 N N . SER A 1 300 ? -15.479 12.177 29.424 1.00 88.56 300 SER A N 1
ATOM 2337 C CA . SER A 1 300 ? -16.627 12.873 30.020 1.00 88.56 300 SER A CA 1
ATOM 2338 C C . SER A 1 300 ? -17.373 13.762 29.027 1.00 88.56 300 SER A C 1
ATOM 2340 O O . SER A 1 300 ? -18.604 13.756 29.020 1.00 88.56 300 SER A O 1
ATOM 2342 N N . GLU A 1 301 ? -16.637 14.496 28.195 1.00 87.88 301 GLU A N 1
ATOM 2343 C CA . GLU A 1 301 ? -17.185 15.445 27.218 1.00 87.88 301 GLU A CA 1
ATOM 2344 C C . GLU A 1 301 ? -17.997 14.739 26.123 1.00 87.88 301 GLU A C 1
ATOM 2346 O O . GLU A 1 301 ? -19.073 15.201 25.750 1.00 87.88 301 GLU A O 1
ATOM 2351 N N . GLU A 1 302 ? -17.538 13.565 25.685 1.00 84.44 302 GLU A N 1
ATOM 2352 C CA . GLU A 1 302 ? -18.171 12.759 24.629 1.00 84.44 302 GLU A CA 1
ATOM 2353 C C . GLU A 1 302 ? -19.201 11.754 25.179 1.00 84.44 302 GLU A C 1
ATOM 2355 O O . GLU A 1 302 ? -19.908 11.092 24.418 1.00 84.44 302 GLU A O 1
ATOM 2360 N N . ARG A 1 303 ? -19.313 11.640 26.513 1.00 87.69 303 ARG A N 1
ATOM 2361 C CA . ARG A 1 303 ? -20.154 10.652 27.216 1.00 87.69 303 ARG A CA 1
ATOM 2362 C C . ARG A 1 303 ? -19.950 9.225 26.689 1.00 87.69 303 ARG A C 1
ATOM 2364 O O . ARG A 1 303 ? -20.912 8.494 26.449 1.00 87.69 303 ARG A O 1
ATOM 2371 N N . GLY A 1 304 ? -18.693 8.829 26.524 1.00 93.62 304 GLY A N 1
ATOM 2372 C CA . GLY A 1 304 ? -18.318 7.524 25.989 1.00 93.62 304 GLY A CA 1
ATOM 2373 C C . GLY A 1 304 ? -16.960 7.057 26.470 1.00 93.62 304 GLY A C 1
ATOM 2374 O O . GLY A 1 304 ? -16.392 7.618 27.401 1.00 93.62 304 GLY A O 1
ATOM 2375 N N . SER A 1 305 ? -16.429 6.021 25.828 1.00 97.56 305 SER A N 1
ATOM 2376 C CA . SER A 1 305 ? -15.094 5.508 26.141 1.00 97.56 305 SER A CA 1
ATOM 2377 C C . SER A 1 305 ? -14.188 5.593 24.921 1.00 97.56 305 SER A C 1
ATOM 2379 O O . SER A 1 305 ? -14.599 5.180 23.841 1.00 97.56 305 SER A O 1
ATOM 2381 N N . GLY A 1 306 ? -12.965 6.084 25.096 1.00 97.56 306 GLY A N 1
ATOM 2382 C CA . GLY A 1 306 ? -11.864 5.886 24.151 1.00 97.56 306 GLY A CA 1
ATOM 2383 C C . GLY A 1 306 ? -10.897 4.826 24.672 1.00 97.56 306 GLY A C 1
ATOM 2384 O O . GLY A 1 306 ? -11.193 4.154 25.661 1.00 97.56 306 GLY A O 1
ATOM 2385 N N . VAL A 1 307 ? -9.754 4.651 24.016 1.00 97.94 307 VAL A N 1
ATOM 2386 C CA . VAL A 1 307 ? -8.690 3.718 24.408 1.00 97.94 307 VAL A CA 1
ATOM 2387 C C . VAL A 1 307 ? -7.472 4.510 24.860 1.00 97.94 307 VAL A C 1
ATOM 2389 O O . VAL A 1 307 ? -7.163 5.561 24.309 1.00 97.94 307 VAL A O 1
ATOM 2392 N N . GLY A 1 308 ? -6.772 3.999 25.864 1.00 97.19 308 GLY A N 1
ATOM 2393 C CA . GLY A 1 308 ? -5.503 4.532 26.346 1.00 97.19 308 GLY A CA 1
ATOM 2394 C C . GLY A 1 308 ? -4.554 3.414 26.740 1.00 97.19 308 GLY A C 1
ATOM 2395 O O . GLY A 1 308 ? -4.889 2.231 26.602 1.00 97.19 308 GLY A O 1
ATOM 2396 N N . HIS A 1 309 ? -3.402 3.790 27.286 1.00 96.62 309 HIS A N 1
ATOM 2397 C CA . HIS A 1 309 ? -2.408 2.847 27.789 1.00 96.62 309 HIS A CA 1
ATOM 2398 C C . HIS A 1 309 ? -2.079 3.079 29.269 1.00 96.62 309 HIS A C 1
ATOM 2400 O O . HIS A 1 309 ? -2.391 4.125 29.838 1.00 96.62 309 HIS A O 1
ATOM 2406 N N . GLN A 1 310 ? -1.480 2.081 29.913 1.00 94.81 310 GLN A N 1
ATOM 2407 C CA . GLN A 1 310 ? -0.848 2.222 31.227 1.00 94.81 310 GLN A CA 1
ATOM 2408 C C . GLN A 1 310 ? 0.588 2.741 31.073 1.00 94.81 310 GLN A C 1
ATOM 2410 O O . GLN A 1 310 ? 1.105 2.861 29.962 1.00 94.81 310 GLN A O 1
ATOM 2415 N N . THR A 1 311 ? 1.257 3.037 32.184 1.00 94.69 311 THR A N 1
ATOM 2416 C CA . THR A 1 311 ? 2.662 3.462 32.169 1.00 94.69 311 THR A CA 1
ATOM 2417 C C . THR A 1 311 ? 3.558 2.406 31.523 1.00 94.69 311 THR A C 1
ATOM 2419 O O . THR A 1 311 ? 3.627 1.269 31.995 1.00 94.69 311 THR A O 1
ATOM 2422 N N . PHE A 1 312 ? 4.265 2.799 30.464 1.00 93.62 312 PHE A N 1
ATOM 2423 C CA . PHE A 1 312 ? 5.322 1.998 29.855 1.00 93.62 312 PHE A CA 1
ATOM 2424 C C . PHE A 1 312 ? 6.557 1.950 30.767 1.00 93.62 312 PHE A C 1
ATOM 2426 O O . PHE A 1 312 ? 6.921 2.940 31.402 1.00 93.62 312 PHE A O 1
ATOM 2433 N N . GLN A 1 313 ? 7.214 0.797 30.824 1.00 92.06 313 GLN A N 1
ATOM 2434 C CA . GLN A 1 313 ? 8.452 0.563 31.568 1.00 92.06 313 GLN A CA 1
ATOM 2435 C C . GLN A 1 313 ? 9.535 0.006 30.642 1.00 92.06 313 GLN A C 1
ATOM 2437 O O . GLN A 1 313 ? 9.229 -0.655 29.651 1.00 92.06 313 GLN A O 1
ATOM 2442 N N . GLY A 1 314 ? 10.808 0.238 30.975 1.00 89.00 314 GLY A N 1
ATOM 2443 C CA . GLY A 1 314 ? 11.923 -0.253 30.161 1.00 89.00 314 GLY A CA 1
ATOM 2444 C C . GLY A 1 314 ? 11.812 0.235 28.716 1.00 89.00 314 GLY A C 1
ATOM 2445 O O . GLY A 1 314 ? 11.600 1.421 28.493 1.00 89.00 314 GLY A O 1
ATOM 2446 N N . ASN A 1 315 ? 11.916 -0.687 27.756 1.00 90.19 315 ASN A N 1
ATOM 2447 C CA . ASN A 1 315 ? 11.758 -0.415 26.323 1.00 90.19 315 ASN A CA 1
ATOM 2448 C C . ASN A 1 315 ? 10.368 -0.796 25.772 1.00 90.19 315 ASN A C 1
ATOM 2450 O O . ASN A 1 315 ? 10.216 -1.045 24.575 1.00 90.19 315 ASN A O 1
ATOM 2454 N N . GLN A 1 316 ? 9.346 -0.918 26.629 1.00 93.56 316 GLN A N 1
ATOM 2455 C CA . GLN A 1 316 ? 7.991 -1.252 26.176 1.00 93.56 316 GLN A CA 1
ATOM 2456 C C . GLN A 1 316 ? 7.412 -0.193 25.229 1.00 93.56 316 GLN A C 1
ATOM 2458 O O . GLN A 1 316 ? 6.648 -0.546 24.335 1.00 93.56 316 GLN A O 1
ATOM 2463 N N . LEU A 1 317 ? 7.761 1.082 25.422 1.00 91.94 317 LEU A N 1
ATOM 2464 C CA . LEU A 1 317 ? 7.266 2.185 24.601 1.00 91.94 317 LEU A CA 1
ATOM 2465 C C . LEU A 1 317 ? 7.762 2.057 23.152 1.00 91.94 317 LEU A C 1
ATOM 2467 O O . LEU A 1 317 ? 6.972 2.131 22.215 1.00 91.94 317 LEU A O 1
ATOM 2471 N N . GLU A 1 318 ? 9.056 1.795 22.966 1.00 90.31 318 GLU A N 1
ATOM 2472 C CA . GLU A 1 318 ? 9.655 1.555 21.653 1.00 90.31 318 GLU A CA 1
ATOM 2473 C C . GLU A 1 318 ? 9.124 0.266 21.023 1.00 90.31 318 GLU A C 1
ATOM 2475 O O . GLU A 1 318 ? 8.847 0.240 19.827 1.00 90.31 318 GLU A O 1
ATOM 2480 N N . LEU A 1 319 ? 8.931 -0.793 21.819 1.00 90.81 319 LEU A N 1
ATOM 2481 C CA . LEU A 1 319 ? 8.330 -2.042 21.339 1.00 90.81 319 LEU A CA 1
ATOM 2482 C C . LEU A 1 319 ? 6.881 -1.858 20.891 1.00 90.81 319 LEU A C 1
ATOM 2484 O O . LEU A 1 319 ? 6.445 -2.537 19.965 1.00 90.81 319 LEU A O 1
ATOM 2488 N N . ALA A 1 320 ? 6.138 -0.976 21.554 1.00 91.44 320 ALA A N 1
ATOM 2489 C CA . ALA A 1 320 ? 4.765 -0.663 21.211 1.00 91.44 320 ALA A CA 1
ATOM 2490 C C . ALA A 1 320 ? 4.656 0.374 20.089 1.00 91.44 320 ALA A C 1
ATOM 2492 O O . ALA A 1 320 ? 3.542 0.632 19.655 1.00 91.44 320 ALA A O 1
ATOM 2493 N N . ASN A 1 321 ? 5.747 0.973 19.606 1.00 92.12 321 ASN A N 1
ATOM 2494 C CA . ASN A 1 321 ? 5.716 1.913 18.487 1.00 92.12 321 ASN A CA 1
ATOM 2495 C C . ASN A 1 321 ? 5.488 1.185 17.151 1.00 92.12 321 ASN A C 1
ATOM 2497 O O . ASN A 1 321 ? 6.072 0.133 16.905 1.00 92.12 321 ASN A O 1
ATOM 2501 N N . ASP A 1 322 ? 4.659 1.770 16.282 1.00 89.12 322 ASP A N 1
ATOM 2502 C CA . ASP A 1 322 ? 4.262 1.213 14.979 1.00 89.12 322 ASP A CA 1
ATOM 2503 C C . ASP A 1 322 ? 3.673 -0.208 15.059 1.00 89.12 322 ASP A C 1
ATOM 2505 O O . ASP A 1 322 ? 3.799 -1.025 14.146 1.00 89.12 322 ASP A O 1
ATOM 2509 N N . LYS A 1 323 ? 2.995 -0.513 16.171 1.00 91.38 323 LYS A N 1
ATOM 2510 C CA . LYS A 1 323 ? 2.272 -1.772 16.350 1.00 91.38 323 LYS A CA 1
ATOM 2511 C C . LYS A 1 323 ? 0.808 -1.604 15.991 1.00 91.38 323 LYS A C 1
ATOM 2513 O O . LYS A 1 323 ? 0.170 -0.609 16.325 1.00 91.38 323 LYS A O 1
ATOM 2518 N N . CYS A 1 324 ? 0.251 -2.616 15.338 1.00 94.44 324 CYS A N 1
ATOM 2519 C CA . CYS A 1 324 ? -1.189 -2.738 15.181 1.00 94.44 324 CYS A CA 1
ATOM 2520 C C . CYS A 1 324 ? -1.788 -3.391 16.423 1.00 94.44 324 CYS A C 1
ATOM 2522 O O . CYS A 1 324 ? -1.480 -4.544 16.713 1.00 94.44 324 CYS A O 1
ATOM 2524 N N . VAL A 1 325 ? -2.662 -2.678 17.124 1.00 96.88 325 VAL A N 1
ATOM 2525 C CA . VAL A 1 325 ? -3.323 -3.135 18.345 1.00 96.88 325 VAL A CA 1
ATOM 2526 C C . VAL A 1 325 ? -4.767 -3.505 18.044 1.00 96.88 325 VAL A C 1
ATOM 2528 O O . VAL A 1 325 ? -5.503 -2.700 17.471 1.00 96.88 325 VAL A O 1
ATOM 2531 N N . ARG A 1 326 ? -5.204 -4.687 18.489 1.00 97.81 326 ARG A N 1
ATOM 2532 C CA . ARG A 1 326 ? -6.623 -5.063 18.555 1.00 97.81 326 ARG A CA 1
ATOM 2533 C C . ARG A 1 326 ? -7.074 -5.187 20.002 1.00 97.81 326 ARG A C 1
ATOM 2535 O O . ARG A 1 326 ? -6.453 -5.884 20.801 1.00 97.81 326 ARG A O 1
ATOM 2542 N N . LEU A 1 327 ? -8.187 -4.529 20.319 1.00 97.62 327 LEU A N 1
ATOM 2543 C CA . LEU A 1 327 ? -8.788 -4.529 21.651 1.00 97.62 327 LEU A CA 1
ATOM 2544 C C . LEU A 1 327 ? -10.250 -4.970 21.574 1.00 97.62 327 LEU A C 1
ATOM 2546 O O . LEU A 1 327 ? -11.052 -4.332 20.891 1.00 97.62 327 LEU A O 1
ATOM 2550 N N . TYR A 1 328 ? -10.596 -6.045 22.282 1.00 97.62 328 TYR A N 1
ATOM 2551 C CA . TYR A 1 328 ? -11.963 -6.562 22.382 1.00 97.62 328 TYR A CA 1
ATOM 2552 C C . TYR A 1 328 ? -12.682 -6.034 23.620 1.00 97.62 328 TYR A C 1
ATOM 2554 O O . TYR A 1 328 ? -12.113 -6.006 24.707 1.00 97.62 328 TYR A O 1
ATOM 2562 N N . PHE A 1 329 ? -13.963 -5.707 23.470 1.00 97.56 329 PHE A N 1
ATOM 2563 C CA . PHE A 1 329 ? -14.837 -5.278 24.555 1.00 97.56 329 PHE A CA 1
ATOM 2564 C C . PHE A 1 329 ? -15.819 -6.390 24.903 1.00 97.56 329 PHE A C 1
ATOM 2566 O O . PHE A 1 329 ? -16.684 -6.754 24.106 1.00 97.56 329 PHE A O 1
ATOM 2573 N N . THR A 1 330 ? -15.686 -6.923 26.112 1.00 96.25 330 THR A N 1
ATOM 2574 C CA . THR A 1 330 ? -16.506 -8.029 26.618 1.00 96.25 330 THR A CA 1
ATOM 2575 C C . THR A 1 330 ? -17.697 -7.545 27.437 1.00 96.25 330 THR A C 1
ATOM 2577 O O . THR A 1 330 ? -18.666 -8.285 27.603 1.00 96.25 330 THR A O 1
ATOM 2580 N N . SER A 1 331 ? -17.672 -6.294 27.901 1.00 96.81 331 SER A N 1
ATOM 2581 C CA . SER A 1 331 ? -18.813 -5.638 28.540 1.00 96.81 331 SER A CA 1
ATOM 2582 C C . SER A 1 331 ? -18.955 -4.203 28.047 1.00 96.81 331 SER A C 1
ATOM 2584 O O . SER A 1 331 ? -17.971 -3.467 27.995 1.00 96.81 331 SER A O 1
ATOM 2586 N N . PHE A 1 332 ? -20.171 -3.792 27.689 1.00 96.62 332 PHE A N 1
ATOM 2587 C CA . PHE A 1 332 ? -20.445 -2.433 27.225 1.00 96.62 332 PHE A CA 1
ATOM 2588 C C . PHE A 1 332 ? -21.919 -2.041 27.327 1.00 96.62 332 PHE A C 1
ATOM 2590 O O . PHE A 1 332 ? -22.807 -2.889 27.402 1.00 96.62 332 PHE A O 1
ATOM 2597 N N . GLN A 1 333 ? -22.182 -0.737 27.300 1.00 96.06 333 GLN A N 1
ATOM 2598 C CA . GLN A 1 333 ? -23.530 -0.173 27.239 1.00 96.06 333 GLN A CA 1
ATOM 2599 C C . GLN A 1 333 ? -23.927 0.143 25.798 1.00 96.06 333 GLN A C 1
ATOM 2601 O O . GLN A 1 333 ? -23.272 0.956 25.149 1.00 96.06 333 GLN A O 1
ATOM 2606 N N . GLU A 1 334 ? -25.018 -0.452 25.322 1.00 95.38 334 GLU A N 1
ATOM 2607 C CA . GLU A 1 334 ? -25.712 -0.020 24.107 1.00 95.38 334 GLU A CA 1
ATOM 2608 C C . GLU A 1 334 ? -26.802 0.978 24.493 1.00 95.38 334 GLU A C 1
ATOM 2610 O O . GLU A 1 334 ? -27.675 0.674 25.306 1.00 95.38 334 GLU A O 1
ATOM 2615 N N . ILE A 1 335 ? -26.754 2.171 23.915 1.00 93.75 335 ILE A N 1
ATOM 2616 C CA . ILE A 1 335 ? -27.726 3.234 24.145 1.00 93.75 335 ILE A CA 1
ATOM 2617 C C . ILE A 1 335 ? -28.505 3.403 22.847 1.00 93.75 335 ILE A C 1
ATOM 2619 O O . ILE A 1 335 ? -27.967 3.808 21.817 1.00 93.75 335 ILE A O 1
ATOM 2623 N N . SER A 1 336 ? -29.775 3.022 22.865 1.00 90.50 336 SER A N 1
ATOM 2624 C CA . SER A 1 336 ? -30.630 3.163 21.684 1.00 90.50 336 SER A CA 1
ATOM 2625 C C . SER A 1 336 ? -31.004 4.630 21.435 1.00 90.50 336 SER A C 1
ATOM 2627 O O . SER A 1 336 ? -30.821 5.493 22.293 1.00 90.50 336 SER A O 1
ATOM 2629 N N . GLN A 1 337 ? -31.569 4.925 20.262 1.00 87.12 337 GLN A N 1
ATOM 2630 C CA . GLN A 1 337 ? -31.924 6.296 19.869 1.00 87.12 337 GLN A CA 1
ATOM 2631 C C . GLN A 1 337 ? -32.932 6.978 20.813 1.00 87.12 337 GLN A C 1
ATOM 2633 O O . GLN A 1 337 ? -32.957 8.201 20.893 1.00 87.12 337 GLN A O 1
ATOM 2638 N N . ASN A 1 338 ? -33.741 6.208 21.551 1.00 90.06 338 ASN A N 1
ATOM 2639 C CA . ASN A 1 338 ? -34.682 6.738 22.544 1.00 90.06 338 ASN A CA 1
ATOM 2640 C C . ASN A 1 338 ? -34.057 6.919 23.948 1.00 90.06 338 ASN A C 1
ATOM 2642 O O . ASN A 1 338 ? -34.767 7.256 24.892 1.00 90.06 338 ASN A O 1
ATOM 2646 N N . GLY A 1 339 ? -32.750 6.673 24.098 1.00 87.81 339 GLY A N 1
ATOM 2647 C CA . GLY A 1 339 ? -32.015 6.799 25.358 1.00 87.81 339 GLY A CA 1
ATOM 2648 C C . GLY A 1 339 ? -32.069 5.570 26.270 1.00 87.81 339 GLY A C 1
ATOM 2649 O O . GLY A 1 339 ? -31.473 5.595 27.346 1.00 87.81 339 GLY A O 1
ATOM 2650 N N . GLN A 1 340 ? -32.740 4.483 25.875 1.00 93.69 340 GLN A N 1
ATOM 2651 C CA . GLN A 1 340 ? -32.743 3.248 26.657 1.00 93.69 340 GLN A CA 1
ATOM 2652 C C . GLN A 1 340 ? -31.356 2.596 26.640 1.00 93.69 340 GLN A C 1
ATOM 2654 O O . GLN A 1 340 ? -30.805 2.333 25.567 1.00 93.69 340 GLN A O 1
ATOM 2659 N N . VAL A 1 341 ? -30.834 2.303 27.835 1.00 94.69 341 VAL A N 1
ATOM 2660 C CA . VAL A 1 341 ? -29.529 1.668 28.048 1.00 94.69 341 VAL A CA 1
ATOM 2661 C C . VAL A 1 341 ? -29.694 0.161 28.226 1.00 94.69 341 VAL A C 1
ATOM 2663 O O . VAL A 1 341 ? -30.443 -0.296 29.091 1.00 94.69 341 VAL A O 1
ATOM 2666 N N . VAL A 1 342 ? -28.953 -0.614 27.439 1.00 95.75 342 VAL A N 1
ATOM 2667 C CA . VAL A 1 342 ? -28.857 -2.073 27.535 1.00 95.75 342 VAL A CA 1
ATOM 2668 C C . VAL A 1 342 ? -27.414 -2.446 27.853 1.00 95.75 342 VAL A C 1
ATOM 2670 O O . VAL A 1 342 ? -26.500 -2.166 27.082 1.00 95.75 342 VAL A O 1
ATOM 2673 N N . ASN A 1 343 ? -27.200 -3.103 28.993 1.00 96.19 343 ASN A N 1
ATOM 2674 C CA . ASN A 1 343 ? -25.881 -3.605 29.370 1.00 96.19 343 ASN A CA 1
ATOM 2675 C C . ASN A 1 343 ? -25.615 -4.949 28.681 1.00 96.19 343 ASN A C 1
ATOM 2677 O O . ASN A 1 343 ? -26.338 -5.924 28.903 1.00 96.19 343 ASN A O 1
ATOM 2681 N N . ARG A 1 344 ? -24.555 -5.013 27.879 1.00 95.56 344 ARG A N 1
ATOM 2682 C CA . ARG A 1 344 ? -23.990 -6.247 27.329 1.00 95.56 344 ARG A CA 1
ATOM 2683 C C . ARG A 1 344 ? -22.841 -6.691 28.219 1.00 95.56 344 ARG A C 1
ATOM 2685 O O . ARG A 1 344 ? -21.988 -5.881 28.560 1.00 95.56 344 ARG A O 1
ATOM 2692 N N . ASN A 1 345 ? -22.829 -7.963 28.600 1.00 95.31 345 ASN A N 1
ATOM 2693 C CA . ASN A 1 345 ? -21.816 -8.543 29.477 1.00 95.31 345 ASN A CA 1
ATOM 2694 C C . ASN A 1 345 ? -21.366 -9.898 28.941 1.00 95.31 345 ASN A C 1
ATOM 2696 O O . ASN A 1 345 ? -22.182 -10.627 28.380 1.00 95.31 345 ASN A O 1
ATOM 2700 N N . ASN A 1 346 ? -20.101 -10.244 29.186 1.00 93.81 346 ASN A N 1
ATOM 2701 C CA . ASN A 1 346 ? -19.484 -11.512 28.783 1.00 93.81 346 ASN A CA 1
ATOM 2702 C C . ASN A 1 346 ? -19.596 -11.795 27.274 1.00 93.81 346 ASN A C 1
ATOM 2704 O O . ASN A 1 346 ? -19.785 -12.939 26.863 1.00 93.81 346 ASN A O 1
ATOM 2708 N N . VAL A 1 347 ? -19.501 -10.750 26.451 1.00 95.31 347 VAL A N 1
ATOM 2709 C CA . VAL A 1 347 ? -19.555 -10.873 24.993 1.00 95.31 347 VAL A CA 1
ATOM 2710 C C . VAL A 1 347 ? -18.283 -11.573 24.495 1.00 95.31 347 VAL A C 1
ATOM 2712 O O . VAL A 1 347 ? -17.184 -11.096 24.790 1.00 95.31 347 VAL A O 1
ATOM 2715 N N . PRO A 1 348 ? -18.389 -12.697 23.763 1.00 94.88 348 PRO A N 1
ATOM 2716 C CA . PRO A 1 348 ? -17.228 -13.431 23.278 1.00 94.88 348 PRO A CA 1
ATOM 2717 C C . PRO A 1 348 ? -16.518 -12.692 22.135 1.00 94.88 348 PRO A C 1
ATOM 2719 O O . PRO A 1 348 ? -17.126 -11.976 21.338 1.00 94.88 348 PRO A O 1
ATOM 2722 N N . THR A 1 349 ? -15.211 -12.923 21.988 1.00 92.69 349 THR A N 1
ATOM 2723 C CA . THR A 1 349 ? -14.384 -12.303 20.932 1.00 92.69 349 THR A CA 1
ATOM 2724 C C . THR A 1 349 ? -14.804 -12.709 19.512 1.00 92.69 349 THR A C 1
ATOM 2726 O O . THR A 1 349 ? -14.545 -11.975 18.552 1.00 92.69 349 THR A O 1
ATOM 2729 N N . SER A 1 350 ? -15.516 -13.833 19.363 1.00 94.00 350 SER A N 1
ATOM 2730 C CA . SER A 1 350 ? -16.124 -14.280 18.103 1.00 94.00 350 SER A CA 1
ATOM 2731 C C . SER A 1 350 ? -17.217 -13.341 17.578 1.00 94.00 350 SER A C 1
ATOM 2733 O O . SER A 1 350 ? -17.511 -13.376 16.388 1.00 94.00 350 SER A O 1
ATOM 2735 N N . GLU A 1 351 ? -17.785 -12.468 18.418 1.00 95.56 351 GLU A N 1
ATOM 2736 C CA . GLU A 1 351 ? -18.750 -11.442 17.995 1.00 95.56 351 GLU A CA 1
ATOM 2737 C C . GLU A 1 351 ? -18.090 -10.156 17.471 1.00 95.56 351 GLU A C 1
ATOM 2739 O O . GLU A 1 351 ? -18.782 -9.216 17.079 1.00 95.56 351 GLU A O 1
ATOM 2744 N N . HIS A 1 352 ? -16.755 -10.089 17.455 1.00 96.94 352 HIS A N 1
ATOM 2745 C CA . HIS A 1 352 ? -15.988 -8.991 16.853 1.00 96.94 352 HIS A CA 1
ATOM 2746 C C . HIS A 1 352 ? -16.347 -7.589 17.381 1.00 96.94 352 HIS A C 1
ATOM 2748 O O . HIS A 1 352 ? -16.195 -6.587 16.680 1.00 96.94 352 HIS A O 1
ATOM 2754 N N . LYS A 1 353 ? -16.779 -7.493 18.645 1.00 97.44 353 LYS A N 1
ATOM 2755 C CA . LYS A 1 353 ? -16.934 -6.224 19.375 1.00 97.44 353 LYS A CA 1
ATOM 2756 C C . LYS A 1 353 ? -15.556 -5.709 19.785 1.00 97.44 353 LYS A C 1
ATOM 2758 O O . LYS A 1 353 ? -15.114 -5.890 20.912 1.00 97.44 353 LYS A O 1
ATOM 2763 N N . CYS A 1 354 ? -14.838 -5.147 18.826 1.00 98.12 354 CYS A N 1
ATOM 2764 C CA . CYS A 1 354 ? -13.462 -4.701 18.986 1.00 98.12 354 CYS A CA 1
ATOM 2765 C C . CYS A 1 354 ? -13.197 -3.412 18.220 1.00 98.12 354 CYS A C 1
ATOM 2767 O O . CYS A 1 354 ? -13.995 -3.010 17.373 1.00 98.12 354 CYS A O 1
ATOM 2769 N N . VAL A 1 355 ? -12.054 -2.802 18.514 1.00 98.38 355 VAL A N 1
ATOM 2770 C CA . VAL A 1 355 ? -11.405 -1.785 17.681 1.00 98.38 355 VAL A CA 1
ATOM 2771 C C . VAL A 1 355 ? -10.011 -2.260 17.287 1.00 98.38 355 VAL A C 1
ATOM 2773 O O . VAL A 1 355 ? -9.411 -3.086 17.981 1.00 98.38 355 VAL A O 1
ATOM 2776 N N . VAL A 1 356 ? -9.509 -1.726 16.176 1.00 97.81 356 VAL A N 1
ATOM 2777 C CA . VAL A 1 356 ? -8.132 -1.917 15.707 1.00 97.81 356 VAL A CA 1
ATOM 2778 C C . VAL A 1 356 ? -7.542 -0.556 15.363 1.00 97.81 356 VAL A C 1
ATOM 2780 O O . VAL A 1 356 ? -8.246 0.281 14.799 1.00 97.81 356 VAL A O 1
ATOM 2783 N N . PHE A 1 357 ? -6.280 -0.331 15.713 1.00 96.50 357 PHE A N 1
ATOM 2784 C CA . PHE A 1 357 ? -5.551 0.905 15.422 1.00 96.50 357 PHE A CA 1
ATOM 2785 C C . PHE A 1 357 ? -4.042 0.658 15.386 1.00 96.50 357 PHE A C 1
ATOM 2787 O O . PHE A 1 357 ? -3.573 -0.364 15.883 1.00 96.50 357 PHE A O 1
ATOM 2794 N N . ARG A 1 358 ? -3.279 1.594 14.817 1.00 94.62 358 ARG A N 1
ATOM 2795 C CA . ARG A 1 358 ? -1.819 1.638 14.945 1.00 94.62 358 ARG A CA 1
ATOM 2796 C C . ARG A 1 358 ? -1.383 2.642 15.997 1.00 94.62 358 ARG A C 1
ATOM 2798 O O . ARG A 1 358 ? -1.993 3.694 16.169 1.00 94.62 358 ARG A O 1
ATOM 2805 N N . THR A 1 359 ? -0.292 2.324 16.665 1.00 94.81 359 THR A N 1
ATOM 2806 C CA . THR A 1 359 ? 0.383 3.191 17.628 1.00 94.81 359 THR A CA 1
ATOM 2807 C C . THR A 1 359 ? 1.560 3.916 16.975 1.00 94.81 359 THR A C 1
ATOM 2809 O O . THR A 1 359 ? 2.247 3.363 16.119 1.00 94.81 359 THR A O 1
ATOM 2812 N N . LYS A 1 360 ? 1.832 5.154 17.388 1.00 92.25 360 LYS A N 1
ATOM 2813 C CA . LYS A 1 360 ? 2.997 5.941 16.948 1.00 92.25 360 LYS A CA 1
ATOM 2814 C C . LYS A 1 360 ? 3.596 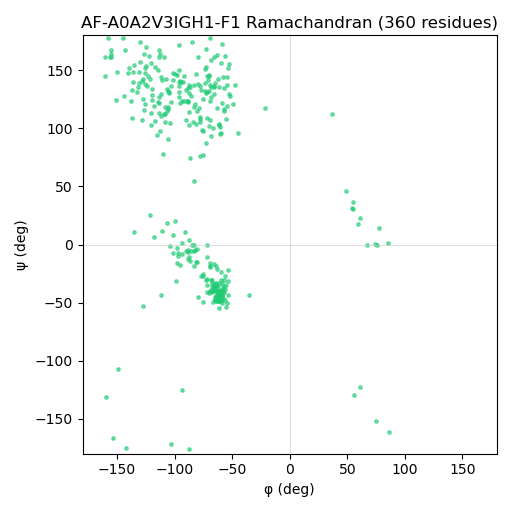6.716 18.117 1.00 92.25 360 LYS A C 1
ATOM 2816 O O . LYS A 1 360 ? 2.890 7.101 19.037 1.00 92.25 360 LYS A O 1
ATOM 2821 N N . LEU A 1 361 ? 4.896 6.977 18.057 1.00 87.38 361 LEU A N 1
ATOM 2822 C CA . LEU A 1 361 ? 5.613 7.818 19.022 1.00 87.38 361 LEU A CA 1
ATOM 2823 C C . LEU A 1 361 ? 5.534 9.331 18.750 1.00 87.38 361 LEU A C 1
ATOM 2825 O O . LEU A 1 361 ? 6.131 10.102 19.495 1.00 87.38 361 LEU A O 1
ATOM 2829 N N . GLN A 1 362 ? 4.852 9.753 17.683 1.00 69.06 362 GLN A N 1
ATOM 2830 C CA . GLN A 1 362 ? 4.784 11.153 17.246 1.00 69.06 362 GLN A CA 1
ATOM 2831 C C . GLN A 1 362 ? 3.497 11.838 17.678 1.00 69.06 362 GLN A C 1
ATOM 2833 O O . GLN A 1 362 ? 2.460 11.137 17.749 1.00 69.06 362 GLN A O 1
#

Solvent-accessible surface area (backbone atoms only — not comparable to full-atom values): 19804 Å² total; per-residue (Å²): 137,91,80,84,85,79,86,80,82,82,81,81,80,80,79,79,76,75,77,72,79,76,75,69,78,79,75,34,61,40,33,35,39,30,38,27,42,60,32,26,59,88,59,50,72,72,55,44,53,47,50,43,52,46,53,46,51,28,52,53,52,42,57,75,59,24,82,38,86,37,25,41,23,32,29,37,19,12,75,58,63,43,78,52,34,73,76,36,67,50,63,67,62,47,44,51,34,51,69,67,62,75,85,77,57,41,48,40,33,57,29,49,28,53,50,50,44,45,64,72,53,55,93,60,71,80,29,40,35,35,38,40,42,37,66,68,60,49,39,85,88,31,43,65,49,31,51,51,44,31,48,53,38,47,73,72,46,35,41,44,35,31,37,32,34,66,42,85,66,60,74,44,43,57,48,45,48,64,49,20,91,51,73,80,31,39,43,79,45,35,82,93,45,44,80,78,40,35,65,57,52,40,48,38,61,50,64,47,63,71,52,62,46,51,46,50,48,49,33,69,61,24,46,30,36,42,60,97,40,92,47,68,90,64,32,61,35,41,71,68,61,69,54,82,37,53,55,46,57,41,45,32,52,72,57,88,76,43,45,42,33,60,55,34,35,78,99,49,58,28,28,37,42,46,86,92,46,81,40,63,45,40,68,59,92,93,45,73,49,52,55,64,35,58,43,61,28,80,37,79,92,77,59,18,18,13,42,22,37,49,80,70,57,94,64,46,57,68,67,48,38,74,32,30,40,38,42,55,45,19,29,36,30,43,29,38,89,88,66,55,75,43,81,45,68,80,46,58,75,90,73,26,45,19,39,50,35,35,29,31,76,107

InterPro domains:
  IPR002035 von Willebrand factor, type A [PF00092] (34-195)
  IPR002035 von Willebrand factor, type A [PS50234] (32-205)
  IPR002035 von Willebrand factor, type A [SM00327] (30-199)
  IPR036465 von Willebrand factor A-like domain superfamily [G3DSA:3.40.50.410] (21-208)
  IPR036465 von Willebrand factor A-like domain superfamily [SSF53300] (32-208)
  IPR050525 Extracellular Matrix Assembly and Organization [PTHR24020] (35-300)

Mean predicted aligned error: 12.64 Å

Foldseek 3Di:
DDDDDDDDDDDDPPPPPPPDPPPDDPAQAAAEEEEEAELAQVADPVLLLLVLVLVLLLLVVLCVRHPDQYWYWYWYDAPAIDTLGQTDSPSVVVSVSSNPDDRPYDHAQQLRSLVVLCVSCPLPDDAAEYEYEDQDDHDPVRLVSLLVSLVVCVQSLHFYQYEHAPCPDDDRLVSSCSSGDDNQSYHYYHSVCSVVCSVSNSVSSSPSPSPQAVLSVLQVLAQKEAPPDPHQSVQEWEQLDDFPDFRTHFIFGPDPFWGWAEFWQPPAFKWWGHRDDTHGQADDPPDGDDSVQKTWDADPVVNHTHIHGHDDDDCVNVVLAFTKIKTATQWIWTQGPVRDTDIHHRRDCVSNNIHIGTYHND

Secondary structure (DSSP, 8-state):
----------------------PPPPP----EEEEEEE-BTTS-HHHHHHHHHHHHHHHHHHHHH-SS-PEEEEEEESSSEEEEEEEES-HHHHHHHHHHPPP--B---HHHHHHHHHHHHTT--S-EEEEEEESSPPPTTTHHHHHHHHHHHHHTT-EEEEEEES--SSHHHHHHHHHSSSGGGEEEE-GGGHHHHHHHHHHHHHHS-----HHHHHHHH-SEEETT--SGGG-EEESSS-TTSB-SPPEEESSTTEEEEEEE-TT---EEEETTEEEETTEETTEE--TTSEEEEEETTTTEEEEEE----TTHHHHTTT-EEEEE-SEEEEEETT--EEEE-S--GGG--EEEEEEE--